Protein AF-A0A4S8KRB8-F1 (afdb_monomer)

Nearest PDB structures (foldseek):
  6b8q-assembly1_A  TM=7.563E-01  e=1.117E+00  Homo sapiens
  6b8q-assembly4_G  TM=7.145E-01  e=9.817E-01  Homo sapiens

Structure (mmCIF, N/CA/C/O backbone):
data_AF-A0A4S8KRB8-F1
#
_entry.id   AF-A0A4S8KRB8-F1
#
loop_
_atom_site.group_PDB
_atom_site.id
_atom_site.type_symbol
_atom_site.label_atom_id
_atom_site.label_alt_id
_atom_site.label_comp_id
_atom_site.label_asym_id
_atom_site.label_entity_id
_atom_site.label_seq_id
_atom_site.pdbx_PDB_ins_code
_atom_site.Cartn_x
_atom_site.Cartn_y
_atom_site.Cartn_z
_atom_site.occupancy
_atom_site.B_iso_or_equiv
_atom_site.auth_seq_id
_atom_site.auth_comp_id
_atom_site.auth_asym_id
_atom_site.auth_atom_id
_atom_site.pdbx_PDB_model_num
ATOM 1 N N . MET A 1 1 ? 33.832 55.468 -8.376 1.00 42.91 1 MET A N 1
ATOM 2 C CA . MET A 1 1 ? 32.454 55.403 -8.899 1.00 42.91 1 MET A CA 1
ATOM 3 C C . MET A 1 1 ? 31.607 54.770 -7.812 1.00 42.91 1 MET A C 1
ATOM 5 O O . MET A 1 1 ? 31.785 53.597 -7.522 1.00 42.91 1 MET A O 1
ATOM 9 N N . HIS A 1 2 ? 30.826 55.595 -7.119 1.00 51.12 2 HIS A N 1
ATOM 10 C CA . HIS A 1 2 ? 29.779 55.163 -6.195 1.00 51.12 2 HIS A CA 1
ATOM 11 C C . HIS A 1 2 ? 28.616 54.549 -6.985 1.00 51.12 2 HIS A C 1
ATOM 13 O O . HIS A 1 2 ? 28.396 55.006 -8.106 1.00 51.12 2 HIS A O 1
ATOM 19 N N . ILE A 1 3 ? 27.877 53.603 -6.382 1.00 44.91 3 ILE A N 1
ATOM 20 C CA . ILE A 1 3 ? 26.400 53.582 -6.230 1.00 44.91 3 ILE A CA 1
ATOM 21 C C . ILE A 1 3 ? 25.929 52.155 -5.840 1.00 44.91 3 ILE A C 1
ATOM 23 O O . ILE A 1 3 ? 26.049 51.238 -6.642 1.00 44.91 3 ILE A O 1
ATOM 27 N N . LEU A 1 4 ? 25.455 52.053 -4.580 1.00 52.09 4 LEU A N 1
ATOM 28 C CA . LEU A 1 4 ? 24.306 51.301 -4.005 1.00 52.09 4 LEU A CA 1
ATOM 29 C C . LEU A 1 4 ? 24.217 49.788 -4.307 1.00 52.09 4 LEU A C 1
ATOM 31 O O . LEU A 1 4 ? 24.120 49.393 -5.458 1.00 52.09 4 LEU A O 1
ATOM 35 N N . ASP A 1 5 ? 24.313 48.843 -3.366 1.00 50.72 5 ASP A N 1
ATOM 36 C CA . ASP A 1 5 ? 23.615 48.628 -2.078 1.00 50.72 5 ASP A CA 1
ATOM 37 C C . ASP A 1 5 ? 22.081 48.707 -2.155 1.00 50.72 5 ASP A C 1
ATOM 39 O O . ASP A 1 5 ? 21.469 49.709 -1.794 1.00 50.72 5 ASP A O 1
ATOM 43 N N . GLU A 1 6 ? 21.473 47.619 -2.635 1.00 55.34 6 GLU A N 1
ATOM 44 C CA . GLU A 1 6 ? 20.056 47.291 -2.457 1.00 55.34 6 GLU A CA 1
ATOM 45 C C . GLU A 1 6 ? 19.931 45.800 -2.105 1.00 55.34 6 GLU A C 1
ATOM 47 O O . GLU A 1 6 ? 19.735 44.935 -2.954 1.00 55.34 6 GLU A O 1
ATOM 52 N N . SER A 1 7 ? 20.067 45.482 -0.819 1.00 50.94 7 SER A N 1
ATOM 53 C CA . SER A 1 7 ? 19.662 44.189 -0.257 1.00 50.94 7 SER A CA 1
ATOM 54 C C . SER A 1 7 ? 18.974 44.415 1.088 1.00 50.94 7 SER A C 1
ATOM 56 O O . SER A 1 7 ? 19.420 43.977 2.147 1.00 50.94 7 SER A O 1
ATOM 58 N N . SER A 1 8 ? 17.855 45.128 1.033 1.00 53.97 8 SER A N 1
ATOM 59 C CA . SER A 1 8 ? 16.901 45.261 2.126 1.00 53.97 8 SER A CA 1
ATOM 60 C C . SER A 1 8 ? 15.507 45.166 1.528 1.00 53.97 8 SER A C 1
ATOM 62 O O . SER A 1 8 ? 15.029 46.156 0.988 1.00 53.97 8 SER A O 1
ATOM 64 N N . PHE A 1 9 ? 14.870 43.997 1.624 1.00 50.78 9 PHE A N 1
ATOM 65 C CA . PHE A 1 9 ? 13.452 43.859 1.982 1.00 50.78 9 PHE A CA 1
ATOM 66 C C . PHE A 1 9 ? 13.075 42.373 2.021 1.00 50.78 9 PHE A C 1
ATOM 68 O O . PHE A 1 9 ? 12.978 41.736 0.984 1.00 50.78 9 PHE A O 1
ATOM 75 N N . PHE A 1 10 ? 12.908 41.823 3.224 1.00 46.81 10 PHE A N 1
ATOM 76 C CA . PHE A 1 10 ? 11.738 41.041 3.648 1.00 46.81 10 PHE A CA 1
ATOM 77 C C . PHE A 1 10 ? 11.943 40.666 5.121 1.00 46.81 10 PHE A C 1
ATOM 79 O O . PHE A 1 10 ? 12.444 39.600 5.467 1.00 46.81 10 PHE A O 1
ATOM 86 N N . ALA A 1 11 ? 11.549 41.584 6.002 1.00 50.78 11 ALA A N 1
ATOM 87 C CA . ALA A 1 11 ? 11.136 41.232 7.349 1.00 50.78 11 ALA A CA 1
ATOM 88 C C . ALA A 1 11 ? 9.635 40.914 7.283 1.00 50.78 11 ALA A C 1
ATOM 90 O O . ALA A 1 11 ? 8.815 41.818 7.141 1.00 50.78 11 ALA A O 1
ATOM 91 N N . VAL A 1 12 ? 9.278 39.631 7.354 1.00 50.78 12 VAL A N 1
ATOM 92 C CA . VAL A 1 12 ? 7.913 39.185 7.663 1.00 50.78 12 VAL A CA 1
ATOM 93 C C . VAL A 1 12 ? 8.018 38.253 8.860 1.00 50.78 12 VAL A C 1
ATOM 95 O O . VAL A 1 12 ? 8.844 37.345 8.892 1.00 50.78 12 VAL A O 1
ATOM 98 N N . GLY A 1 13 ? 7.240 38.590 9.886 1.00 45.12 13 GLY A N 1
ATOM 99 C CA . GLY A 1 13 ? 7.407 38.145 11.259 1.00 45.12 13 GLY A CA 1
ATOM 100 C C . GLY A 1 13 ? 7.364 36.633 11.450 1.00 45.12 13 GLY A C 1
ATOM 101 O O . GLY A 1 13 ? 6.396 35.966 11.092 1.00 45.12 13 GLY A O 1
ATOM 102 N N . ALA A 1 14 ? 8.389 36.122 12.125 1.00 44.25 14 ALA A N 1
ATOM 103 C CA . ALA A 1 14 ? 8.311 34.855 12.828 1.00 44.25 14 ALA A CA 1
ATOM 104 C C . ALA A 1 14 ? 7.533 35.085 14.133 1.00 44.25 14 ALA A C 1
ATOM 106 O O . ALA A 1 14 ? 8.068 35.598 15.116 1.00 44.25 14 ALA A O 1
ATOM 107 N N . ASN A 1 15 ? 6.245 34.749 14.110 1.00 49.81 15 ASN A N 1
ATOM 108 C CA . ASN A 1 15 ? 5.423 34.630 15.309 1.00 49.81 15 ASN A CA 1
ATOM 109 C C . ASN A 1 15 ? 5.919 33.438 16.153 1.00 49.81 15 ASN A C 1
ATOM 111 O O . ASN A 1 15 ? 6.071 32.341 15.608 1.00 49.81 15 ASN A O 1
ATOM 115 N N . PRO A 1 16 ? 6.138 33.607 17.467 1.00 56.06 16 PRO A N 1
ATOM 116 C CA . PRO A 1 16 ? 6.322 32.501 18.393 1.00 56.06 16 PRO A CA 1
ATOM 117 C C . PRO A 1 16 ? 4.957 31.940 18.828 1.00 56.06 16 PRO A C 1
ATOM 119 O O . PRO A 1 16 ? 3.977 32.672 18.918 1.00 56.06 16 PRO A O 1
ATOM 122 N N . ALA A 1 17 ? 4.937 30.653 19.173 1.00 45.88 17 ALA A N 1
ATOM 123 C CA . ALA A 1 17 ? 3.813 29.900 19.740 1.00 45.88 17 ALA A CA 1
ATOM 124 C C . ALA A 1 17 ? 2.757 29.372 18.749 1.00 45.88 17 ALA A C 1
ATOM 126 O O . ALA A 1 17 ? 1.709 29.953 18.496 1.00 45.88 17 ALA A O 1
ATOM 127 N N . SER A 1 18 ? 2.965 28.132 18.324 1.00 42.81 18 SER A N 1
ATOM 128 C CA . SER A 1 18 ? 1.957 27.093 18.557 1.00 42.81 18 SER A CA 1
ATOM 129 C C . SER A 1 18 ? 2.688 25.769 18.709 1.00 42.81 18 SER A C 1
ATOM 131 O O . SER A 1 18 ? 3.037 25.086 17.752 1.00 42.81 18 SER A O 1
ATOM 133 N N . SER A 1 19 ? 2.973 25.468 19.974 1.00 42.31 19 SER A N 1
ATOM 134 C CA . SER A 1 19 ? 3.258 24.130 20.461 1.00 42.31 19 SER A CA 1
ATOM 135 C C . SER A 1 19 ? 2.092 23.227 20.059 1.00 42.31 19 SER A C 1
ATOM 137 O O . SER A 1 19 ? 1.102 23.112 20.776 1.00 42.31 19 SER A O 1
ATOM 139 N N . LEU A 1 20 ? 2.184 22.613 18.882 1.00 47.00 20 LEU A N 1
ATOM 140 C CA . LEU A 1 20 ? 1.558 21.324 18.657 1.00 47.00 20 LEU A CA 1
ATOM 141 C C . LEU A 1 20 ? 2.482 20.319 19.324 1.00 47.00 20 LEU A C 1
ATOM 143 O O . LEU A 1 20 ? 3.267 19.631 18.669 1.00 47.00 20 LEU A O 1
ATOM 147 N N . ASP A 1 21 ? 2.387 20.281 20.653 1.00 34.84 21 ASP A N 1
ATOM 148 C CA . ASP A 1 21 ? 2.729 19.103 21.420 1.00 34.84 21 ASP A CA 1
ATOM 149 C C . ASP A 1 21 ? 1.768 18.029 20.919 1.00 34.84 21 ASP A C 1
ATOM 151 O O . ASP A 1 21 ? 0.650 17.835 21.398 1.00 34.84 21 ASP A O 1
ATOM 155 N N . SER A 1 22 ? 2.171 17.418 19.809 1.00 37.31 22 SER A N 1
ATOM 156 C CA . SER A 1 22 ? 1.640 16.161 19.358 1.00 37.31 22 SER A CA 1
ATOM 157 C C . SER A 1 22 ? 2.004 15.232 20.489 1.00 37.31 22 SER A C 1
ATOM 159 O O . SER A 1 22 ? 3.095 14.661 20.505 1.00 37.31 22 SER A O 1
ATOM 161 N N . THR A 1 23 ? 1.099 15.122 21.463 1.00 43.94 23 THR A N 1
ATOM 162 C CA . THR A 1 23 ? 1.039 13.992 22.364 1.00 43.94 23 THR A CA 1
ATOM 163 C C . THR A 1 23 ? 0.838 12.802 21.445 1.00 43.94 23 THR A C 1
ATOM 165 O O . THR A 1 23 ? -0.273 12.356 21.160 1.00 43.94 23 THR A O 1
ATOM 168 N N . SER A 1 24 ? 1.961 12.329 20.918 1.00 37.44 24 SER A N 1
ATOM 169 C CA . SER A 1 24 ? 2.165 10.998 20.433 1.00 37.44 24 SER A CA 1
ATOM 170 C C . SER A 1 24 ? 1.827 10.151 21.643 1.00 37.44 24 SER A C 1
ATOM 172 O O . SER A 1 24 ? 2.677 9.806 22.463 1.00 37.44 24 SER A O 1
ATOM 174 N N . ARG A 1 25 ? 0.530 9.854 21.796 1.00 42.22 25 ARG A N 1
ATOM 175 C CA . ARG A 1 25 ? 0.092 8.606 22.388 1.00 42.22 25 ARG A CA 1
ATOM 176 C C . ARG A 1 25 ? 0.696 7.561 21.480 1.00 42.22 25 ARG A C 1
ATOM 178 O O . ARG A 1 25 ? 0.067 7.069 20.550 1.00 42.22 25 ARG A O 1
ATOM 185 N N . ARG A 1 26 ? 1.968 7.285 21.746 1.00 39.25 26 ARG A N 1
ATOM 186 C CA . ARG A 1 26 ? 2.656 6.084 21.358 1.00 39.25 26 ARG A CA 1
ATOM 187 C C . ARG A 1 26 ? 1.788 4.993 21.951 1.00 39.25 26 ARG A C 1
ATOM 189 O O . ARG A 1 26 ? 1.880 4.665 23.129 1.00 39.25 26 ARG A O 1
ATOM 196 N N . THR A 1 27 ? 0.840 4.500 21.167 1.00 47.09 27 THR A N 1
ATOM 197 C CA . THR A 1 27 ? 0.265 3.203 21.444 1.00 47.09 27 THR A CA 1
ATOM 198 C C . THR A 1 27 ? 1.465 2.281 21.339 1.00 47.09 27 THR A C 1
ATOM 200 O O . THR A 1 27 ? 1.950 2.038 20.236 1.00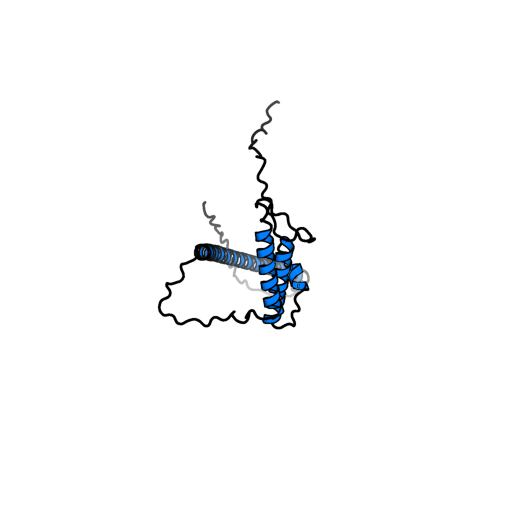 47.09 27 THR A O 1
ATOM 203 N N . ASN A 1 28 ? 2.017 1.874 22.483 1.00 50.03 28 ASN A N 1
ATOM 204 C CA . ASN A 1 28 ? 2.993 0.798 22.590 1.00 50.03 28 ASN A CA 1
ATOM 205 C C . ASN A 1 28 ? 2.315 -0.496 22.098 1.00 50.03 28 ASN A C 1
ATOM 207 O O . ASN A 1 28 ? 2.016 -1.400 22.870 1.00 50.03 28 ASN A O 1
ATOM 211 N N . SER A 1 29 ? 2.004 -0.578 20.805 1.00 49.34 29 SER A N 1
ATOM 212 C CA . SER A 1 29 ? 1.473 -1.769 20.147 1.00 49.34 29 SER A CA 1
ATOM 213 C C . SER A 1 29 ? 2.500 -2.903 20.189 1.00 49.34 29 SER A C 1
ATOM 215 O O . SER A 1 29 ? 2.126 -4.068 20.277 1.00 49.34 29 SER A O 1
ATOM 217 N N . GLY A 1 30 ? 3.794 -2.568 20.262 1.00 52.97 30 GLY A N 1
ATOM 218 C CA . GLY A 1 30 ? 4.879 -3.543 20.394 1.00 52.97 30 GLY A CA 1
ATOM 219 C C . GLY A 1 30 ? 5.015 -4.204 21.775 1.00 52.97 30 GLY A C 1
ATOM 220 O O . GLY A 1 30 ? 5.676 -5.235 21.883 1.00 52.97 30 GLY A O 1
ATOM 221 N N . GLU A 1 31 ? 4.410 -3.660 22.839 1.00 56.75 31 GLU A N 1
ATOM 222 C CA . GLU A 1 31 ? 4.415 -4.316 24.161 1.00 56.75 31 GLU A CA 1
ATOM 223 C C . GLU A 1 31 ? 3.273 -5.326 24.292 1.00 56.75 31 GLU A C 1
ATOM 225 O O . GLU A 1 31 ? 3.422 -6.334 24.975 1.00 56.75 31 GLU A O 1
ATOM 230 N N . THR A 1 32 ? 2.158 -5.118 23.587 1.00 54.88 32 THR A N 1
ATOM 231 C CA . THR A 1 32 ? 0.997 -6.017 23.660 1.00 54.88 32 THR A CA 1
ATOM 232 C C . THR A 1 32 ? 1.179 -7.327 22.906 1.00 54.88 32 THR A C 1
ATOM 234 O O . THR A 1 32 ? 0.561 -8.324 23.267 1.00 54.88 32 THR A O 1
ATOM 237 N N . GLU A 1 33 ? 2.034 -7.350 21.884 1.00 57.56 33 GLU A N 1
ATOM 238 C CA . GLU A 1 33 ? 2.277 -8.552 21.076 1.00 57.56 33 GLU A CA 1
ATOM 239 C C . GLU A 1 33 ? 3.168 -9.572 21.790 1.00 57.56 33 GLU A C 1
ATOM 241 O O . GLU A 1 33 ? 3.013 -10.771 21.580 1.00 57.56 33 GLU A O 1
ATOM 246 N N . LYS A 1 34 ? 4.047 -9.130 22.700 1.00 63.94 34 LYS A N 1
ATOM 247 C CA . LYS A 1 34 ? 4.935 -10.036 23.449 1.00 63.94 34 LYS A CA 1
ATOM 248 C C . LYS A 1 34 ? 4.207 -10.881 24.496 1.00 63.94 34 LYS A C 1
ATOM 250 O O . LYS A 1 34 ? 4.695 -11.948 24.846 1.00 63.94 34 LYS A O 1
ATOM 255 N N . PHE A 1 35 ? 3.066 -10.413 25.003 1.00 60.41 35 PHE A N 1
ATOM 256 C CA . PHE A 1 35 ? 2.296 -11.100 26.050 1.00 60.41 35 PHE A CA 1
ATOM 257 C C . PHE A 1 35 ? 1.170 -11.992 25.505 1.00 60.41 35 PHE A C 1
ATOM 259 O O . PHE A 1 35 ? 0.433 -12.596 26.287 1.00 60.41 35 PHE A O 1
ATOM 266 N N . MET A 1 36 ? 1.019 -12.086 24.181 1.00 74.81 36 MET A N 1
ATOM 267 C CA . MET A 1 36 ? -0.047 -12.857 23.545 1.00 74.81 36 MET A CA 1
ATOM 268 C C . MET A 1 36 ? 0.527 -14.081 22.837 1.00 74.81 36 MET A C 1
ATOM 270 O O . MET A 1 36 ? 1.069 -13.977 21.741 1.00 74.81 36 MET A O 1
ATOM 274 N N . ASP A 1 37 ? 0.360 -15.255 23.447 1.00 80.81 37 ASP A N 1
ATOM 275 C CA . ASP A 1 37 ? 0.666 -16.536 22.808 1.00 80.81 37 ASP A CA 1
ATOM 276 C C . ASP A 1 37 ? -0.156 -16.681 21.517 1.00 80.81 37 ASP A C 1
ATOM 278 O O . ASP A 1 37 ? -1.381 -16.821 21.552 1.00 80.81 37 ASP A O 1
ATOM 282 N N . THR A 1 38 ? 0.509 -16.677 20.362 1.00 81.81 38 THR A N 1
ATOM 283 C CA . THR A 1 38 ? -0.134 -16.850 19.045 1.00 81.81 38 THR A CA 1
ATOM 284 C C . THR A 1 38 ? -0.720 -18.246 18.841 1.00 81.81 38 THR A C 1
ATOM 286 O O . THR A 1 38 ? -1.554 -18.434 17.961 1.00 81.81 38 THR A O 1
ATOM 289 N N . ASN A 1 39 ? -0.316 -19.209 19.671 1.00 88.25 39 ASN A N 1
ATOM 290 C CA . ASN A 1 39 ? -0.779 -20.594 19.621 1.00 88.25 39 ASN A CA 1
ATOM 291 C C . ASN A 1 39 ? -2.094 -20.832 20.384 1.00 88.25 39 ASN A C 1
ATOM 293 O O . ASN A 1 39 ? -2.609 -21.949 20.365 1.00 88.25 39 ASN A O 1
ATOM 297 N N . LEU A 1 40 ? -2.631 -19.822 21.079 1.00 85.44 40 LEU A N 1
ATOM 298 C CA . LEU A 1 40 ? -3.899 -19.946 21.795 1.00 85.44 40 LEU A CA 1
ATOM 299 C C . LEU A 1 40 ? -5.106 -19.723 20.868 1.00 85.44 40 LEU A C 1
ATOM 301 O O . LEU A 1 40 ? -5.035 -18.888 19.962 1.00 85.44 40 LEU A O 1
ATOM 305 N N . PRO A 1 41 ? -6.252 -20.384 21.126 1.00 89.00 41 PRO A N 1
ATOM 306 C CA . PRO A 1 41 ? -7.504 -20.066 20.449 1.00 89.00 41 PRO A CA 1
ATOM 307 C C . PRO A 1 41 ? -7.851 -18.579 20.582 1.00 89.00 41 PRO A C 1
ATOM 309 O O . PRO A 1 41 ? -7.648 -17.973 21.637 1.00 89.00 41 PRO A O 1
ATOM 312 N N . GLU A 1 42 ? -8.424 -17.994 19.527 1.00 84.31 42 GLU A N 1
ATOM 313 C CA . GLU A 1 42 ? -8.713 -16.554 19.455 1.00 84.31 42 GLU A CA 1
ATOM 314 C C . GLU A 1 42 ? -9.530 -16.045 20.650 1.00 84.31 42 GLU A C 1
ATOM 316 O O . GLU A 1 42 ? -9.234 -14.983 21.195 1.00 84.31 42 GLU A O 1
ATOM 321 N N . ILE A 1 43 ? -10.496 -16.842 21.109 1.00 88.56 43 ILE A N 1
ATOM 322 C CA . ILE A 1 43 ? -11.342 -16.534 22.267 1.00 88.56 43 ILE A CA 1
ATOM 323 C C . ILE A 1 43 ? -10.504 -16.392 23.544 1.00 88.56 43 ILE A C 1
ATOM 325 O O . ILE A 1 43 ? -10.717 -15.478 24.340 1.00 88.56 43 ILE A O 1
ATOM 329 N N . GLU A 1 44 ? -9.526 -17.274 23.750 1.00 89.12 44 GLU A N 1
ATOM 330 C CA . GLU A 1 44 ? -8.672 -17.225 24.935 1.00 89.12 44 GLU A CA 1
ATOM 331 C C . GLU A 1 44 ? -7.683 -16.064 24.868 1.00 89.12 44 GLU A C 1
ATOM 333 O O . GLU A 1 44 ? -7.447 -15.397 25.877 1.00 89.12 44 GLU A O 1
ATOM 338 N N . ARG A 1 45 ? -7.159 -15.776 23.672 1.00 89.00 45 ARG A N 1
ATOM 339 C CA . ARG A 1 45 ? -6.323 -14.598 23.422 1.00 89.00 45 ARG A CA 1
ATOM 340 C C . ARG A 1 45 ? -7.093 -13.307 23.708 1.00 89.00 45 ARG A C 1
ATOM 342 O O . ARG A 1 45 ? -6.577 -12.427 24.393 1.00 89.00 45 ARG A O 1
ATOM 349 N N . LEU A 1 46 ? -8.338 -13.213 23.241 1.00 88.44 46 LEU A N 1
ATOM 350 C CA . LEU A 1 46 ? -9.207 -12.066 23.495 1.00 88.44 46 LEU A CA 1
ATOM 351 C C . LEU A 1 46 ? -9.521 -11.923 24.988 1.00 88.44 46 LEU A C 1
ATOM 353 O O . LEU A 1 46 ? -9.431 -10.817 25.517 1.00 88.44 46 LEU A O 1
ATOM 357 N N . ASN A 1 47 ? -9.817 -13.025 25.685 1.00 90.81 47 ASN A N 1
ATOM 358 C CA . ASN A 1 47 ? -10.056 -12.976 27.126 1.00 90.81 47 ASN A CA 1
ATOM 359 C C . ASN A 1 47 ? -8.817 -12.487 27.893 1.00 90.81 47 ASN A C 1
ATOM 361 O O . ASN A 1 47 ? -8.922 -11.597 28.732 1.00 90.81 47 ASN A O 1
ATOM 365 N N . ARG A 1 48 ? -7.625 -13.009 27.570 1.00 90.00 48 ARG A N 1
ATOM 366 C CA . ARG A 1 48 ? -6.361 -12.556 28.178 1.00 90.00 48 ARG A CA 1
ATOM 367 C C . ARG A 1 48 ? -6.109 -11.071 27.923 1.00 90.00 48 ARG A C 1
ATOM 369 O O . ARG A 1 48 ? -5.718 -10.354 28.841 1.00 90.00 48 ARG A O 1
ATOM 376 N N . LEU A 1 49 ? -6.366 -10.601 26.701 1.00 88.25 49 LEU A N 1
ATOM 377 C CA . LEU A 1 49 ? -6.238 -9.188 26.346 1.00 88.25 49 LEU A CA 1
ATOM 378 C C . LEU A 1 49 ? -7.191 -8.313 27.158 1.00 88.25 49 LEU A C 1
ATOM 380 O O . LEU A 1 49 ? -6.753 -7.317 27.730 1.00 88.25 49 LEU A O 1
ATOM 384 N N . LEU A 1 50 ? -8.469 -8.685 27.224 1.00 90.75 50 LEU A N 1
ATOM 385 C CA . LEU A 1 50 ? -9.474 -7.950 27.989 1.00 90.75 50 LEU A CA 1
ATOM 386 C C . LEU A 1 50 ? -9.125 -7.930 29.474 1.00 90.75 50 LEU A C 1
ATOM 388 O O . LEU A 1 50 ? -9.105 -6.859 30.069 1.00 90.75 50 LEU A O 1
ATOM 392 N N . PHE A 1 51 ? -8.755 -9.076 30.045 1.00 91.81 51 PHE A N 1
ATOM 393 C CA . PHE A 1 51 ?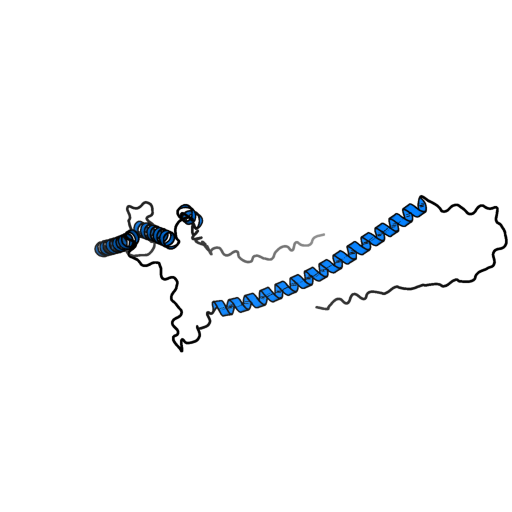 -8.320 -9.173 31.434 1.00 91.81 51 PHE A CA 1
ATOM 394 C C . PHE A 1 51 ? -7.142 -8.237 31.723 1.00 91.81 51 PHE A C 1
ATOM 396 O O . PHE A 1 51 ? -7.205 -7.424 32.641 1.00 91.81 51 PHE A O 1
ATOM 403 N N . TRP A 1 52 ? -6.090 -8.288 30.904 1.00 90.06 52 TRP A N 1
ATOM 404 C CA . TRP A 1 52 ? -4.900 -7.457 31.086 1.00 90.06 52 TRP A CA 1
ATOM 405 C C . TRP A 1 52 ? -5.184 -5.958 30.913 1.00 90.06 52 TRP A C 1
ATOM 407 O O . TRP A 1 52 ? -4.639 -5.130 31.647 1.00 90.06 52 TRP A O 1
ATOM 417 N N . ARG A 1 53 ? -6.060 -5.587 29.969 1.00 90.00 53 ARG A N 1
ATOM 418 C CA . ARG A 1 53 ? -6.493 -4.195 29.774 1.00 90.00 53 ARG A CA 1
ATOM 419 C C . ARG A 1 53 ? -7.338 -3.695 30.940 1.00 90.00 53 ARG A C 1
ATOM 421 O O . ARG A 1 53 ? -7.078 -2.601 31.429 1.00 90.00 53 ARG A O 1
ATOM 428 N N . SER A 1 54 ? -8.299 -4.488 31.405 1.00 90.69 54 SER A N 1
ATOM 429 C CA . SER A 1 54 ? -9.123 -4.159 32.570 1.00 90.69 54 SER A CA 1
ATOM 430 C C . SER A 1 54 ? -8.287 -4.053 33.842 1.00 90.69 54 SER A C 1
ATOM 432 O O . SER A 1 54 ? -8.507 -3.147 34.636 1.00 90.69 54 SER A O 1
ATOM 434 N N . TYR A 1 55 ? -7.292 -4.924 34.009 1.00 89.62 55 TYR A N 1
ATOM 435 C CA . TYR A 1 55 ? -6.391 -4.907 35.158 1.00 89.62 55 TYR A CA 1
ATOM 436 C C . TYR A 1 55 ? -5.546 -3.631 35.199 1.00 89.62 55 TYR A C 1
ATOM 438 O O . TYR A 1 55 ? -5.510 -2.947 36.217 1.00 89.62 55 TYR A O 1
ATOM 446 N N . GLN A 1 56 ? -4.933 -3.251 34.074 1.00 87.38 56 GLN A N 1
ATOM 447 C CA . GLN A 1 56 ? -4.203 -1.983 33.990 1.00 87.38 56 GLN A CA 1
ATOM 448 C C . GLN A 1 56 ? -5.114 -0.772 34.186 1.00 87.38 56 GLN A C 1
ATOM 450 O O . GLN A 1 56 ? -4.741 0.165 34.882 1.00 87.38 56 GLN A O 1
ATOM 455 N N . ALA A 1 57 ? -6.317 -0.793 33.610 1.00 86.38 57 ALA A N 1
ATOM 456 C CA . ALA A 1 57 ? -7.282 0.282 33.803 1.00 86.38 57 ALA A CA 1
ATOM 457 C C . ALA A 1 57 ? -7.729 0.404 35.269 1.00 86.38 57 ALA A C 1
ATOM 459 O O . ALA A 1 57 ? -7.969 1.510 35.731 1.00 86.38 57 ALA A O 1
ATOM 460 N N . ALA A 1 58 ? -7.814 -0.693 36.024 1.00 86.44 58 ALA A N 1
ATOM 461 C CA . ALA A 1 58 ? -8.070 -0.628 37.463 1.00 86.44 58 ALA A CA 1
ATOM 462 C C . ALA A 1 58 ? -6.878 -0.008 38.215 1.00 86.44 58 ALA A C 1
ATOM 464 O O . ALA A 1 58 ? -7.054 0.853 39.074 1.00 86.44 58 ALA A O 1
ATOM 465 N N . GLN A 1 59 ? -5.652 -0.366 37.822 1.00 84.50 59 GLN A N 1
ATOM 466 C CA . GLN A 1 59 ? -4.424 0.164 38.418 1.00 84.50 59 GLN A CA 1
ATOM 467 C C . GLN A 1 59 ? -4.213 1.667 38.212 1.00 84.50 59 GLN A C 1
ATOM 469 O O . GLN A 1 59 ? -3.506 2.274 39.012 1.00 84.50 59 GLN A O 1
ATOM 474 N N . THR A 1 60 ? -4.797 2.289 37.182 1.00 80.56 60 THR A N 1
ATOM 475 C CA . THR A 1 60 ? -4.646 3.740 36.969 1.00 80.56 60 THR A CA 1
ATOM 476 C C . THR A 1 60 ? -5.373 4.587 38.011 1.00 80.56 60 THR A C 1
ATOM 478 O O . THR A 1 60 ? -5.059 5.768 38.136 1.00 80.56 60 THR A O 1
ATOM 481 N N . PHE A 1 61 ? -6.329 4.011 38.749 1.00 74.75 61 PHE A N 1
ATOM 482 C CA . PHE A 1 61 ? -7.118 4.719 39.765 1.00 74.75 61 PHE A CA 1
ATOM 483 C C . PHE A 1 61 ? -6.654 4.449 41.200 1.00 74.75 61 PHE A C 1
ATOM 485 O O . PHE A 1 61 ? -7.139 5.105 42.120 1.00 74.75 61 PHE A O 1
ATOM 492 N N . ASP A 1 62 ? -5.724 3.513 41.402 1.00 76.50 62 ASP A N 1
ATOM 493 C CA . ASP A 1 62 ? -5.143 3.243 42.714 1.00 76.50 62 ASP A CA 1
ATOM 494 C C . ASP A 1 62 ? -3.906 4.135 42.928 1.00 76.50 62 ASP A C 1
ATOM 496 O O . ASP A 1 62 ? -2.903 3.952 42.231 1.00 76.50 62 ASP A O 1
ATOM 500 N N . PRO A 1 63 ? -3.931 5.080 43.887 1.00 71.69 63 PRO A N 1
ATOM 501 C CA . PRO A 1 63 ? -2.789 5.948 44.175 1.00 71.69 63 PRO A CA 1
ATOM 502 C C . PRO A 1 63 ? -1.561 5.188 44.704 1.00 71.69 63 PRO A C 1
ATOM 504 O O . PRO A 1 63 ? -0.466 5.744 44.723 1.00 71.69 63 PRO A O 1
ATOM 507 N N . SER A 1 64 ? -1.721 3.930 45.126 1.00 75.19 64 SER A N 1
ATOM 508 C CA . SER A 1 64 ? -0.628 3.062 45.585 1.00 75.19 64 SER A CA 1
ATOM 509 C C . SER A 1 64 ? 0.053 2.307 44.437 1.00 75.19 64 SER A C 1
ATOM 511 O O . SER A 1 64 ? 1.070 1.644 44.646 1.00 75.19 64 SER A O 1
ATOM 513 N N . SER A 1 65 ? -0.506 2.379 43.225 1.00 73.00 65 SER A N 1
ATOM 514 C CA . SER A 1 65 ? -0.012 1.651 42.062 1.00 73.00 65 SER A CA 1
ATOM 515 C C . SER A 1 65 ? 1.134 2.399 41.370 1.00 73.00 65 SER A C 1
ATOM 517 O O . SER A 1 65 ? 1.021 3.598 41.106 1.00 73.00 65 SER A O 1
ATOM 519 N N . PRO A 1 66 ? 2.211 1.706 40.955 1.00 69.31 66 PRO A N 1
ATOM 520 C CA . PRO A 1 66 ? 3.296 2.316 40.181 1.00 69.31 66 PRO A CA 1
ATOM 521 C C . PRO A 1 66 ? 2.847 2.813 38.796 1.00 69.31 66 PRO A C 1
ATOM 523 O O . PRO A 1 66 ? 3.581 3.554 38.150 1.00 69.31 66 PRO A O 1
ATOM 526 N N . SER A 1 67 ? 1.657 2.406 38.337 1.00 67.88 67 SER A N 1
ATOM 527 C CA . SER A 1 67 ? 1.052 2.837 37.072 1.00 67.88 67 SER A CA 1
ATOM 528 C C . SER A 1 67 ? -0.001 3.944 37.252 1.00 67.88 67 SER A C 1
ATOM 530 O O . SER A 1 67 ? -0.766 4.212 36.320 1.00 67.88 67 SER A O 1
ATOM 532 N N . TYR A 1 68 ? -0.074 4.568 38.433 1.00 72.50 68 TYR A N 1
ATOM 533 C CA . TYR A 1 68 ? -0.971 5.689 38.695 1.00 72.50 68 TYR A CA 1
ATOM 534 C C . TYR A 1 68 ? -0.633 6.876 37.787 1.00 72.50 68 TYR A C 1
ATOM 536 O O . TYR A 1 68 ? 0.500 7.361 37.759 1.00 72.50 68 TYR A O 1
ATOM 544 N N . VAL A 1 69 ? -1.634 7.361 37.053 1.00 71.38 69 VAL A N 1
ATOM 545 C CA . VAL A 1 69 ? -1.512 8.556 36.215 1.00 71.38 69 VAL A CA 1
ATOM 546 C C . VAL A 1 69 ? -2.384 9.641 36.842 1.00 71.38 69 VAL A C 1
ATOM 548 O O . VAL A 1 69 ? -3.611 9.508 36.792 1.00 71.38 69 VAL A O 1
ATOM 551 N N . PRO A 1 70 ? -1.792 10.708 37.419 1.00 65.62 70 PRO A N 1
ATOM 552 C CA . PRO A 1 70 ? -2.555 11.837 37.934 1.00 65.62 70 PRO A CA 1
ATOM 553 C C . PRO A 1 70 ? -3.434 12.406 36.815 1.00 65.62 70 PRO A C 1
ATOM 555 O O . PRO A 1 70 ? -2.922 12.841 35.784 1.00 65.62 70 PRO A O 1
ATOM 558 N N . GLN A 1 71 ? -4.755 12.362 36.989 1.00 67.88 71 GLN A N 1
ATOM 559 C CA . GLN A 1 71 ? -5.699 12.949 36.038 1.00 67.88 71 GLN A CA 1
ATOM 560 C C . GLN A 1 71 ? -5.671 14.478 36.217 1.00 67.88 71 GLN A C 1
ATOM 562 O O . GLN A 1 71 ? -5.9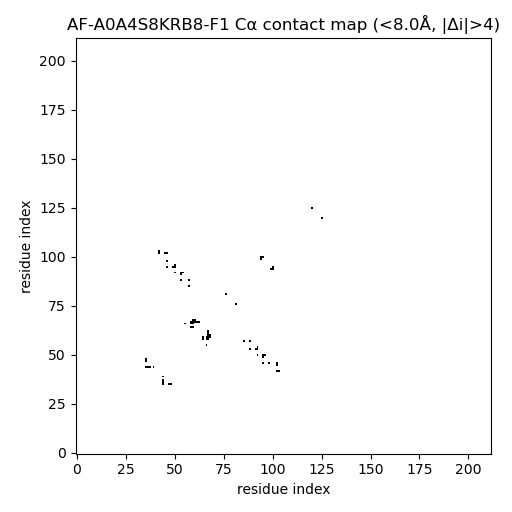64 14.937 37.321 1.00 67.88 71 GLN A O 1
ATOM 567 N N . PRO A 1 72 ? -5.310 15.272 35.191 1.00 59.53 72 PRO A N 1
ATOM 568 C CA . PRO A 1 72 ? -5.004 16.687 35.396 1.00 59.53 72 PRO A CA 1
ATOM 569 C C . PRO A 1 72 ? -6.204 17.608 35.677 1.00 59.53 72 PRO A C 1
ATOM 571 O O . PRO A 1 72 ? -5.966 18.709 36.149 1.00 59.53 72 PRO A O 1
ATOM 574 N N . ASP A 1 73 ? -7.463 17.195 35.479 1.00 65.88 73 ASP A N 1
ATOM 575 C CA . ASP A 1 73 ? -8.593 18.150 35.471 1.00 65.88 73 ASP A CA 1
ATOM 576 C C . ASP A 1 73 ? -9.904 17.651 36.117 1.00 65.88 73 ASP A C 1
ATOM 578 O O . ASP A 1 73 ? -10.966 18.234 35.889 1.00 65.88 73 ASP A O 1
ATOM 582 N N . LEU A 1 74 ? -9.885 16.576 36.917 1.00 69.88 74 LEU A N 1
ATOM 583 C CA . LEU A 1 74 ? -11.107 16.050 37.548 1.00 69.88 74 LEU A CA 1
ATOM 584 C C . LEU A 1 74 ? -11.105 16.240 39.070 1.00 69.88 74 LEU A C 1
ATOM 586 O O . LEU A 1 74 ? -10.069 16.030 39.706 1.00 69.88 74 LEU A O 1
ATOM 590 N N . PRO A 1 75 ? -12.256 16.605 39.676 1.00 77.56 75 PRO A N 1
ATOM 591 C CA . PRO A 1 75 ? -12.379 16.612 41.126 1.00 77.56 75 PRO A CA 1
ATOM 592 C C . PRO A 1 75 ? -12.096 15.200 41.663 1.00 77.56 75 PRO A C 1
ATOM 594 O O . PRO A 1 75 ? -12.516 14.217 41.043 1.00 77.56 75 PRO A O 1
ATOM 597 N N . PRO A 1 76 ? -11.379 15.077 42.794 1.00 78.31 76 PRO A N 1
ATOM 598 C CA . PRO A 1 76 ? -11.104 13.775 43.382 1.00 78.31 76 PRO A CA 1
ATOM 599 C C . PRO A 1 76 ? -12.427 13.081 43.712 1.00 78.31 76 PRO A C 1
ATOM 601 O O . PRO A 1 76 ? -13.324 13.698 44.291 1.00 78.31 76 PRO A O 1
ATOM 604 N N . LEU A 1 77 ? -12.545 11.805 43.332 1.00 78.31 77 LEU A N 1
ATOM 605 C CA . LEU A 1 77 ? -13.723 11.005 43.657 1.00 78.31 77 LEU A CA 1
ATOM 606 C C . LEU A 1 77 ? -13.903 10.945 45.177 1.00 78.31 77 LEU A C 1
ATOM 608 O O . LEU A 1 77 ? -12.934 10.844 45.936 1.00 78.31 77 LEU A O 1
ATOM 612 N N . THR A 1 78 ? -15.154 10.973 45.626 1.00 86.00 78 THR A N 1
ATOM 613 C CA . THR A 1 78 ? -15.473 10.757 47.038 1.00 86.00 78 THR A CA 1
ATOM 614 C C . THR A 1 78 ? -15.124 9.322 47.448 1.00 86.00 78 THR A C 1
ATOM 616 O O . THR A 1 78 ? -15.139 8.404 46.628 1.00 86.00 78 THR A O 1
ATOM 619 N N . ALA A 1 79 ? -14.838 9.090 48.734 1.00 85.25 79 ALA A N 1
ATOM 620 C CA . ALA A 1 79 ? -14.452 7.761 49.233 1.00 85.25 79 ALA A CA 1
ATOM 621 C C . ALA A 1 79 ? -15.505 6.665 48.952 1.00 85.25 79 ALA A C 1
ATOM 623 O O . ALA A 1 79 ? -15.170 5.495 48.790 1.00 85.25 79 ALA A O 1
ATOM 624 N N . GLN A 1 80 ? -16.784 7.041 48.868 1.00 88.94 80 GLN A N 1
ATOM 625 C CA . GLN A 1 80 ? -17.868 6.121 48.522 1.00 88.94 80 GLN A CA 1
ATOM 626 C C . GLN A 1 80 ? -17.873 5.780 47.021 1.00 88.94 80 GLN A C 1
ATOM 628 O O . GLN A 1 80 ? -18.141 4.643 46.626 1.00 88.94 80 GLN A O 1
ATOM 633 N N . GLU A 1 81 ? -17.564 6.752 46.165 1.00 87.00 81 GLU A N 1
ATOM 634 C CA . GLU A 1 81 ? -17.470 6.543 44.719 1.00 87.00 81 GLU A CA 1
ATOM 635 C C . GLU A 1 81 ? -16.252 5.689 44.358 1.00 87.00 81 GLU A C 1
ATOM 637 O O . GLU A 1 81 ? -16.358 4.815 43.501 1.00 87.00 81 GLU A O 1
ATOM 642 N N . THR A 1 82 ? -15.121 5.865 45.046 1.00 87.06 82 THR A N 1
ATOM 643 C CA . THR A 1 82 ? -13.947 5.008 44.830 1.00 87.06 82 THR A CA 1
ATOM 644 C C . THR A 1 82 ? -14.225 3.564 45.236 1.00 87.06 82 THR A C 1
ATOM 646 O O . THR A 1 82 ? -13.912 2.662 44.467 1.00 87.06 82 THR A O 1
ATOM 649 N N . GLU A 1 83 ? -14.887 3.321 46.372 1.00 90.06 83 GLU A N 1
ATOM 650 C CA . GLU A 1 83 ? -15.250 1.965 46.809 1.00 90.06 83 GLU A CA 1
ATOM 651 C C . GLU A 1 83 ? -16.241 1.280 45.850 1.00 90.06 83 GLU A C 1
ATOM 653 O O . GLU A 1 83 ? -16.148 0.083 45.570 1.00 90.06 83 GLU A O 1
ATOM 658 N N . THR A 1 84 ? -17.221 2.022 45.330 1.00 93.62 84 THR A N 1
ATOM 659 C CA . THR A 1 84 ? -18.169 1.461 44.352 1.00 93.62 84 THR A CA 1
ATOM 660 C C . THR A 1 84 ? -17.500 1.182 43.007 1.00 93.62 84 THR A C 1
ATOM 662 O O . THR A 1 84 ? -17.783 0.151 42.390 1.00 93.62 84 THR A O 1
ATOM 665 N N . LEU A 1 85 ? -16.574 2.046 42.581 1.00 90.38 85 LEU A N 1
ATOM 666 C CA . LEU A 1 85 ? -15.779 1.859 41.373 1.00 90.38 85 LEU A CA 1
ATOM 667 C C . LEU A 1 85 ? -14.853 0.642 41.484 1.00 90.38 85 LEU A C 1
ATOM 669 O O . LEU A 1 85 ? -14.839 -0.178 40.565 1.00 90.38 85 LEU A O 1
ATOM 673 N N . THR A 1 86 ? -14.133 0.477 42.598 1.00 90.38 86 THR A N 1
ATOM 674 C CA . THR A 1 86 ? -13.242 -0.678 42.804 1.00 90.38 86 THR A CA 1
ATOM 675 C C . THR A 1 86 ? -14.029 -1.982 42.823 1.00 90.38 86 THR A C 1
ATOM 677 O O . THR A 1 86 ? -13.693 -2.902 42.082 1.00 90.38 86 THR A O 1
ATOM 680 N N . LYS A 1 87 ? -15.160 -2.042 43.542 1.00 93.75 87 LYS A N 1
ATOM 681 C CA . LYS A 1 87 ? -16.056 -3.216 43.528 1.00 93.75 87 LYS A CA 1
ATOM 682 C C . LYS A 1 87 ? -16.560 -3.554 42.125 1.00 93.75 87 LYS A C 1
ATOM 684 O O . LYS A 1 87 ? -16.672 -4.728 41.767 1.00 93.75 87 LYS A O 1
ATOM 689 N N . ALA A 1 88 ? -16.886 -2.545 41.317 1.00 93.44 88 ALA A N 1
ATOM 690 C CA . ALA A 1 88 ? -17.311 -2.758 39.937 1.00 93.44 88 ALA A CA 1
ATOM 691 C C . ALA A 1 88 ? -16.164 -3.302 39.065 1.00 93.44 88 ALA A C 1
ATOM 693 O O . ALA A 1 88 ? -16.371 -4.258 38.315 1.00 93.44 88 ALA A O 1
ATOM 694 N N . GLN A 1 89 ? -14.959 -2.739 39.195 1.00 92.94 89 GLN A N 1
ATOM 695 C CA . GLN A 1 89 ? -13.758 -3.191 38.485 1.00 92.94 89 GLN A CA 1
ATOM 696 C C . GLN A 1 89 ? -13.385 -4.635 38.858 1.00 92.94 89 GLN A C 1
ATOM 698 O O . GLN A 1 89 ? -13.172 -5.462 37.970 1.00 92.94 89 GLN A O 1
ATOM 703 N N . GLU A 1 90 ? -13.391 -4.970 40.149 1.00 93.56 90 GLU A N 1
ATOM 704 C CA . GLU A 1 90 ? -13.148 -6.326 40.655 1.00 93.56 90 GLU A CA 1
ATOM 705 C C . GLU A 1 90 ? -14.169 -7.327 40.115 1.00 93.56 90 GLU A C 1
ATOM 707 O O . GLU A 1 90 ? -13.803 -8.416 39.675 1.00 93.56 90 GLU A O 1
ATOM 712 N N . LYS A 1 91 ? -15.452 -6.950 40.071 1.00 95.19 91 LYS A N 1
ATOM 713 C CA . LYS A 1 91 ? -16.504 -7.804 39.511 1.00 95.19 91 LYS A CA 1
ATOM 714 C C . LYS A 1 91 ? -16.275 -8.095 38.028 1.00 95.19 91 LYS A C 1
ATOM 716 O O . LYS A 1 91 ? -16.492 -9.225 37.595 1.00 95.19 91 LYS A O 1
ATOM 721 N N . VAL A 1 92 ? -15.833 -7.109 37.246 1.00 92.94 92 VAL A N 1
ATOM 722 C CA . VAL A 1 92 ? -15.499 -7.311 35.825 1.00 92.94 92 VAL A CA 1
ATOM 723 C C . VAL A 1 92 ? -14.300 -8.245 35.677 1.00 92.94 92 VAL A C 1
ATOM 725 O O . VAL A 1 92 ? -14.365 -9.191 34.892 1.00 92.94 92 VAL A O 1
ATOM 728 N N . LEU A 1 93 ? -13.239 -8.034 36.459 1.00 94.06 93 LEU A N 1
ATOM 729 C CA . LEU A 1 93 ? -12.066 -8.912 36.463 1.00 94.06 93 LEU A CA 1
ATOM 730 C C . LEU A 1 93 ? -12.430 -10.348 36.846 1.00 94.06 93 LEU A C 1
ATOM 732 O O . LEU A 1 93 ? -11.977 -11.286 36.194 1.00 94.06 93 LEU A O 1
ATOM 736 N N . TYR A 1 94 ? -13.294 -10.521 37.845 1.00 95.44 94 TYR A N 1
ATOM 737 C CA . TYR A 1 94 ? -13.807 -11.820 38.265 1.00 95.44 94 TYR A CA 1
ATOM 738 C C . TYR A 1 94 ? -14.598 -12.514 37.147 1.00 95.44 94 TYR A C 1
ATOM 740 O O . TYR A 1 94 ? -14.348 -13.678 36.841 1.00 95.44 94 TYR A O 1
ATOM 748 N N . LEU A 1 95 ? -15.494 -11.794 36.462 1.00 94.56 95 LEU A N 1
ATOM 749 C CA . LEU A 1 95 ? -16.259 -12.343 35.336 1.00 94.56 95 LEU A CA 1
ATOM 750 C C . LEU A 1 95 ? -15.369 -12.744 34.146 1.00 94.56 95 LEU A C 1
ATOM 752 O O . LEU A 1 95 ? -15.650 -13.750 33.490 1.00 94.56 95 LEU A O 1
ATOM 756 N N . LEU A 1 96 ? -14.300 -11.987 33.880 1.00 92.88 96 LEU A N 1
ATOM 757 C CA . LEU A 1 96 ? -13.299 -12.313 32.856 1.00 92.88 96 LEU A CA 1
ATOM 758 C C . LEU A 1 96 ? -12.455 -13.535 33.255 1.00 92.88 96 LEU A C 1
ATOM 760 O O . LEU A 1 96 ? -12.248 -14.439 32.440 1.00 92.88 96 LEU A O 1
ATOM 764 N N . ALA A 1 97 ? -12.015 -13.602 34.515 1.00 92.56 97 ALA A N 1
ATOM 765 C CA . ALA A 1 97 ? -11.232 -14.716 35.048 1.00 92.56 97 ALA A CA 1
ATOM 766 C C . ALA A 1 97 ? -12.019 -16.036 35.026 1.00 92.56 97 ALA A C 1
ATOM 768 O O . ALA A 1 97 ? -11.485 -17.072 34.635 1.00 92.56 97 ALA A O 1
ATOM 769 N N . GLU A 1 98 ? -13.310 -15.991 35.363 1.00 93.19 98 GLU A N 1
ATOM 770 C CA . GLU A 1 98 ? -14.201 -17.154 35.320 1.00 93.19 98 GLU A CA 1
ATOM 771 C C . GLU A 1 98 ? -14.724 -17.489 33.915 1.00 93.19 98 GLU A C 1
ATOM 773 O O . GLU A 1 98 ? -15.527 -18.411 33.772 1.00 93.19 98 GLU A O 1
ATOM 778 N N . LYS A 1 99 ? -14.299 -16.758 32.871 1.00 89.12 99 LYS A N 1
ATOM 779 C CA . LYS A 1 99 ? -14.776 -16.930 31.486 1.00 89.12 99 LYS A CA 1
ATOM 780 C C . LYS A 1 99 ? -16.313 -16.866 31.370 1.00 89.12 99 LYS A C 1
ATOM 782 O O . LYS A 1 99 ? -16.902 -17.511 30.508 1.00 89.12 99 LYS A O 1
ATOM 787 N N . LYS A 1 100 ? -16.977 -16.089 32.237 1.00 89.94 100 LYS A N 1
ATOM 788 C CA . LYS A 1 100 ? -18.448 -15.943 32.255 1.00 89.94 100 LYS A CA 1
ATOM 789 C C . LYS A 1 100 ? -18.976 -14.969 31.203 1.00 89.94 100 LYS A C 1
ATOM 791 O O . LYS A 1 100 ? -20.180 -14.926 30.962 1.00 89.94 100 LYS A O 1
ATOM 796 N N . ILE A 1 101 ? -18.096 -14.174 30.603 1.00 85.94 101 ILE A N 1
ATOM 797 C CA . ILE A 1 101 ? -18.437 -13.271 29.505 1.00 85.94 101 ILE A CA 1
ATOM 798 C C . ILE A 1 101 ? -18.343 -14.063 28.203 1.00 85.94 101 ILE A C 1
ATOM 800 O O . ILE A 1 101 ? -17.277 -14.573 27.861 1.00 85.94 101 ILE A O 1
ATOM 804 N N . ASP A 1 102 ? -19.462 -14.170 27.489 1.00 85.12 102 ASP A N 1
ATOM 805 C CA . ASP A 1 102 ? -19.494 -14.801 26.174 1.00 85.12 102 ASP A CA 1
ATOM 806 C C . ASP A 1 102 ? -18.784 -13.908 25.147 1.00 85.12 102 ASP A C 1
ATOM 808 O O . ASP A 1 102 ? -19.261 -12.835 24.777 1.00 85.12 102 ASP A O 1
ATOM 812 N N . LEU A 1 103 ? -17.612 -14.360 24.707 1.00 82.94 103 LEU A N 1
ATOM 813 C CA . LEU A 1 103 ? -16.778 -13.688 23.713 1.00 82.94 103 LEU A CA 1
ATOM 814 C C . LEU A 1 103 ? -16.972 -14.260 22.297 1.00 82.94 103 LEU A C 1
ATOM 816 O O . LEU A 1 103 ? -16.279 -13.844 21.373 1.00 82.94 103 LEU A O 1
ATOM 820 N N . THR A 1 104 ? -17.901 -15.204 22.100 1.00 78.19 104 THR A N 1
ATOM 821 C CA . THR A 1 104 ? -18.135 -15.868 20.802 1.00 78.19 104 THR A CA 1
ATOM 822 C C . THR A 1 104 ? -18.947 -15.020 19.811 1.00 78.19 104 THR A C 1
ATOM 824 O O . THR A 1 104 ? -19.101 -15.381 18.644 1.00 78.19 104 THR A O 1
ATOM 827 N N . SER A 1 105 ? -19.428 -13.846 20.232 1.00 58.81 105 SER A N 1
ATOM 828 C CA . SER A 1 105 ? -20.362 -12.997 19.480 1.00 58.81 105 SER A CA 1
ATOM 829 C C . SER A 1 105 ? -19.702 -12.024 18.476 1.00 58.81 105 SER A C 1
ATOM 831 O O . SER A 1 105 ? -20.121 -10.869 18.373 1.00 58.81 105 SER A O 1
ATOM 833 N N . SER A 1 106 ? -18.721 -12.457 17.676 1.00 54.56 106 SER A N 1
ATOM 834 C CA . SER A 1 106 ? -18.308 -11.697 16.471 1.00 54.56 106 SER A CA 1
ATOM 835 C C . SER A 1 106 ? -18.996 -12.167 15.182 1.00 54.56 106 SER A C 1
ATOM 837 O O . SER A 1 106 ? -18.605 -11.792 14.081 1.00 54.56 106 SER A O 1
ATOM 839 N N . SER A 1 107 ? -20.072 -12.947 15.293 1.00 51.62 107 SER A N 1
ATOM 840 C CA . SER A 1 107 ? -20.944 -13.251 14.162 1.00 51.62 107 SER A CA 1
ATOM 841 C C . SER A 1 107 ? -22.391 -13.066 14.582 1.00 51.62 107 SER A C 1
ATOM 843 O O . SER A 1 107 ? -23.093 -14.008 14.933 1.00 51.62 107 SER A O 1
ATOM 845 N N . THR A 1 108 ? -22.860 -11.818 14.585 1.00 54.75 108 THR A N 1
ATOM 846 C CA . THR A 1 108 ? -24.300 -11.597 14.471 1.00 54.75 108 THR A CA 1
ATOM 847 C C . THR A 1 108 ? -24.689 -12.074 13.068 1.00 54.75 108 THR A C 1
ATOM 849 O O . THR A 1 108 ? -24.243 -11.462 12.094 1.00 54.75 108 THR A O 1
ATOM 852 N N . PRO A 1 109 ? -25.476 -13.154 12.902 1.00 54.22 109 PRO A N 1
ATOM 853 C CA . PRO A 1 109 ? -25.994 -13.488 11.586 1.00 54.22 109 PRO A CA 1
ATOM 854 C C . PRO A 1 109 ? -26.845 -12.305 11.103 1.00 54.22 109 PRO A C 1
ATOM 856 O O . PRO A 1 109 ? -27.541 -11.691 11.922 1.00 54.22 109 PRO A O 1
ATOM 859 N N . PRO A 1 110 ? -26.810 -11.955 9.805 1.00 51.47 110 PRO A N 1
ATOM 860 C CA . PRO A 1 110 ? -27.574 -10.834 9.286 1.00 51.47 110 PRO A CA 1
ATOM 861 C C . PRO A 1 110 ? -29.050 -11.088 9.582 1.00 51.47 110 PRO A C 1
ATOM 863 O O . PRO A 1 110 ? -29.694 -11.946 8.971 1.00 51.47 110 PRO A O 1
ATOM 866 N N . ARG A 1 111 ? -29.598 -10.354 10.556 1.00 53.84 111 ARG A N 1
ATOM 867 C CA . ARG A 1 111 ? -31.039 -10.298 10.770 1.00 53.84 111 ARG A CA 1
ATOM 868 C C . ARG A 1 111 ? -31.627 -9.799 9.458 1.00 53.84 111 ARG A C 1
ATOM 870 O O . ARG A 1 111 ? -31.447 -8.641 9.092 1.00 53.84 111 ARG A O 1
ATOM 877 N N . LYS A 1 112 ? -32.321 -10.687 8.746 1.00 53.75 112 LYS A N 1
ATOM 878 C CA . LYS A 1 112 ? -33.179 -10.362 7.605 1.00 53.75 112 LYS A CA 1
ATOM 879 C C . LYS A 1 112 ? -34.362 -9.525 8.109 1.00 53.75 112 LYS A C 1
ATOM 881 O O . LYS A 1 112 ? -35.487 -10.004 8.149 1.00 53.75 112 LYS A O 1
ATOM 886 N N . SER A 1 113 ? -34.122 -8.297 8.563 1.00 52.81 113 SER A N 1
ATOM 887 C CA . SER A 1 113 ? -35.187 -7.322 8.760 1.00 52.81 113 SER A CA 1
ATOM 888 C C . SER A 1 113 ? -35.338 -6.558 7.456 1.00 52.81 113 SER A C 1
ATOM 890 O O . SER A 1 113 ? -34.512 -5.714 7.105 1.00 52.81 113 SER A O 1
ATOM 892 N N . SER A 1 114 ? -36.396 -6.886 6.724 1.00 62.00 114 SER A N 1
ATOM 893 C CA . SER A 1 114 ? -36.912 -6.045 5.656 1.00 62.00 114 SER A CA 1
ATOM 894 C C . SER A 1 114 ? -37.038 -4.609 6.169 1.00 62.00 114 SER A C 1
ATOM 896 O O . SER A 1 114 ? -37.775 -4.369 7.126 1.00 62.00 114 SER A O 1
ATOM 898 N N . ARG A 1 115 ? -36.350 -3.677 5.497 1.00 61.50 115 ARG A N 1
ATOM 899 C CA . ARG A 1 115 ? -36.464 -2.219 5.668 1.00 61.50 115 ARG A CA 1
ATOM 900 C C . ARG A 1 115 ? -35.690 -1.603 6.846 1.00 61.50 115 ARG A C 1
ATOM 902 O O . ARG A 1 115 ? -36.231 -0.789 7.587 1.00 61.50 115 ARG A O 1
ATOM 909 N N . ALA A 1 116 ? -34.397 -1.905 6.958 1.00 64.62 116 ALA A N 1
ATOM 910 C CA . ALA A 1 116 ? -33.472 -0.908 7.500 1.00 64.62 116 ALA A CA 1
ATOM 911 C C . ALA A 1 116 ? -33.310 0.223 6.457 1.00 64.62 116 ALA A C 1
ATOM 913 O O . ALA A 1 116 ? -33.196 -0.089 5.266 1.00 64.62 116 ALA A O 1
ATOM 914 N N . PRO A 1 117 ? -33.340 1.513 6.844 1.00 71.06 117 PRO A N 1
ATOM 915 C CA . PRO A 1 117 ? -32.977 2.601 5.940 1.00 71.06 117 PRO A CA 1
ATOM 916 C C . PRO A 1 117 ? -31.571 2.346 5.382 1.00 71.06 117 PRO A C 1
ATOM 918 O O . PRO A 1 117 ? -30.738 1.803 6.116 1.00 71.06 117 PRO A O 1
ATOM 921 N N . PRO A 1 118 ? -31.285 2.713 4.118 1.00 73.38 118 PRO A N 1
ATOM 922 C CA . PRO A 1 118 ? -29.930 2.605 3.600 1.00 73.38 118 PRO A CA 1
ATOM 923 C C . PRO A 1 118 ? -28.985 3.337 4.562 1.00 73.38 118 PRO A C 1
ATOM 925 O O . PRO A 1 118 ? -29.330 4.431 5.027 1.00 73.38 118 PRO A O 1
ATOM 928 N N . PRO A 1 119 ? -27.844 2.724 4.922 1.00 72.38 119 PRO A N 1
ATOM 929 C CA . PRO A 1 119 ? -26.905 3.339 5.843 1.00 72.38 119 PRO A CA 1
ATOM 930 C C . PRO A 1 119 ? -26.547 4.722 5.308 1.00 72.38 119 PRO A C 1
ATOM 932 O O . PRO A 1 119 ? -26.171 4.869 4.144 1.00 72.38 119 PRO A O 1
ATOM 935 N N . LYS A 1 120 ? -26.737 5.742 6.151 1.00 81.75 120 LYS A N 1
ATOM 936 C CA . LYS A 1 120 ? -26.412 7.121 5.802 1.00 81.75 120 LYS A CA 1
ATOM 937 C C . LYS A 1 120 ? -24.932 7.167 5.439 1.00 81.75 120 LYS A C 1
ATOM 939 O O . LYS A 1 120 ? -24.095 6.668 6.190 1.00 81.75 120 LYS A O 1
ATOM 944 N N . GLU A 1 121 ? -24.633 7.727 4.276 1.00 77.44 121 GLU A N 1
ATOM 945 C CA . GLU A 1 121 ? -23.263 7.870 3.817 1.00 77.44 121 GLU A CA 1
ATOM 946 C C . GLU A 1 121 ? -22.467 8.697 4.830 1.00 77.44 121 GLU A C 1
ATOM 948 O O . GLU A 1 121 ? -22.855 9.811 5.187 1.00 77.44 121 GLU A O 1
ATOM 953 N N . ASN A 1 122 ? -21.390 8.106 5.345 1.00 85.69 122 ASN A N 1
ATOM 954 C CA . ASN A 1 122 ? -20.463 8.789 6.232 1.00 85.69 122 ASN A CA 1
ATOM 955 C C . ASN A 1 122 ? -19.724 9.870 5.427 1.00 85.69 122 ASN A C 1
ATOM 957 O O . ASN A 1 122 ? -19.267 9.593 4.317 1.00 85.69 122 ASN A O 1
ATOM 961 N N . GLU A 1 123 ? -19.559 11.068 5.986 1.00 87.88 123 GLU A N 1
ATOM 962 C CA . GLU A 1 123 ? -18.811 12.168 5.354 1.00 87.88 123 GLU A CA 1
ATOM 963 C C . GLU A 1 123 ? -17.387 11.733 4.974 1.00 87.88 123 GLU A C 1
ATOM 965 O O . GLU A 1 123 ? -16.864 12.111 3.926 1.00 87.88 123 GLU A O 1
ATOM 970 N N . GLN A 1 124 ? -16.802 10.830 5.763 1.00 88.00 124 GLN A N 1
ATOM 971 C CA . GLN A 1 124 ? -15.513 10.216 5.461 1.00 88.00 124 GLN A CA 1
ATOM 972 C C . GLN A 1 124 ? -15.538 9.363 4.183 1.00 88.00 124 GLN A C 1
ATOM 974 O O . GLN A 1 124 ? -14.587 9.400 3.411 1.00 88.00 124 GLN A O 1
ATOM 979 N N . ASN A 1 125 ? -16.624 8.632 3.911 1.00 87.31 125 ASN A N 1
ATOM 980 C CA . ASN A 1 125 ? -16.737 7.834 2.686 1.00 87.31 125 ASN A CA 1
ATOM 981 C C . ASN A 1 125 ? -16.856 8.731 1.450 1.00 87.31 125 ASN A C 1
ATOM 983 O O . ASN A 1 125 ? -16.263 8.426 0.417 1.00 87.31 125 ASN A O 1
ATOM 987 N N . ALA A 1 126 ? -17.586 9.843 1.559 1.00 87.6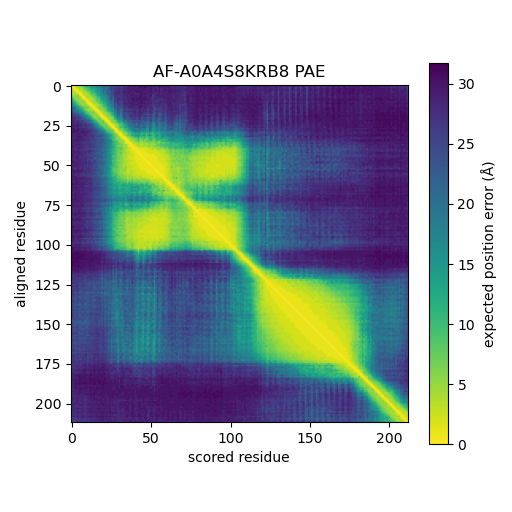9 126 ALA A N 1
ATOM 988 C CA . ALA A 1 126 ? -17.683 10.819 0.478 1.00 87.69 126 ALA A CA 1
ATOM 989 C C . ALA A 1 126 ? -16.319 11.473 0.194 1.00 87.69 126 ALA A C 1
ATOM 991 O O . ALA A 1 126 ? -15.914 11.582 -0.963 1.00 87.69 126 ALA A O 1
ATOM 992 N N . SER A 1 127 ? -15.578 11.839 1.245 1.00 91.88 127 SER A N 1
ATOM 993 C CA . SER A 1 127 ? -14.231 12.401 1.113 1.00 91.88 127 SER A CA 1
ATOM 994 C C . SER A 1 127 ? -13.236 11.392 0.526 1.00 91.88 127 SER A C 1
ATOM 996 O O . SER A 1 127 ? -12.501 11.737 -0.399 1.00 91.88 127 SER A O 1
ATOM 998 N N . ASN A 1 128 ? -13.268 10.134 0.978 1.00 93.69 128 ASN A N 1
ATOM 999 C CA . ASN A 1 128 ? -12.405 9.073 0.458 1.00 93.69 128 ASN A CA 1
ATOM 1000 C C . ASN A 1 128 ? -12.619 8.837 -1.039 1.00 93.69 128 ASN A C 1
ATOM 1002 O O . ASN A 1 128 ? -11.636 8.735 -1.762 1.00 93.69 128 ASN A O 1
ATOM 1006 N N . ARG A 1 129 ? -13.864 8.856 -1.537 1.00 92.75 129 ARG A N 1
ATOM 1007 C CA . ARG A 1 129 ? -14.119 8.746 -2.986 1.00 92.75 129 ARG A CA 1
ATOM 1008 C C . ARG A 1 129 ? -13.483 9.877 -3.790 1.00 92.75 129 ARG A C 1
ATOM 1010 O O . ARG A 1 129 ? -12.993 9.641 -4.890 1.00 92.75 129 ARG A O 1
ATOM 1017 N N . GLY A 1 130 ? -13.491 11.097 -3.252 1.00 93.88 130 GLY A N 1
ATOM 1018 C CA . GLY A 1 130 ? -12.828 12.236 -3.887 1.00 93.88 130 GLY A CA 1
ATOM 1019 C C . GLY A 1 130 ? -11.317 12.028 -3.984 1.00 93.88 130 GLY A C 1
ATOM 1020 O O . GLY A 1 130 ? -10.731 12.224 -5.047 1.00 93.88 130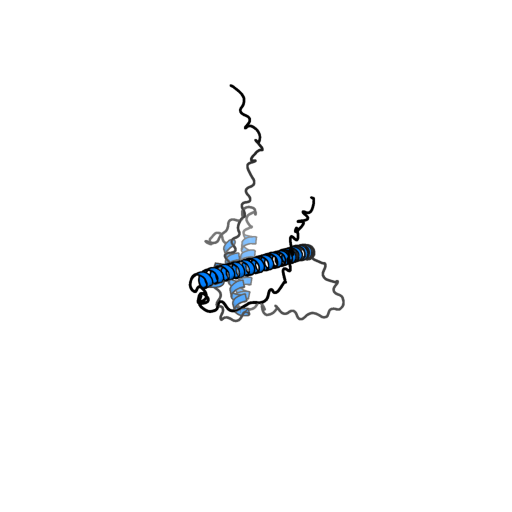 GLY A O 1
ATOM 1021 N N . TYR A 1 131 ? -10.699 11.564 -2.896 1.00 96.62 131 TYR A N 1
ATOM 1022 C CA . TYR A 1 131 ? -9.273 11.244 -2.884 1.00 96.62 131 TYR A CA 1
ATOM 1023 C C . TYR A 1 131 ? -8.927 10.078 -3.810 1.00 96.62 131 TYR A C 1
ATOM 1025 O O . TYR A 1 131 ? -7.961 10.168 -4.557 1.00 96.62 131 TYR A O 1
ATOM 1033 N N . GLU A 1 132 ? -9.723 9.012 -3.809 1.00 97.06 132 GLU A N 1
ATOM 1034 C CA . GLU A 1 132 ? -9.534 7.860 -4.693 1.00 97.06 132 GLU A CA 1
ATOM 1035 C C . GLU A 1 132 ? -9.561 8.277 -6.165 1.00 97.06 132 GLU A C 1
ATOM 1037 O O . GLU A 1 132 ? -8.669 7.891 -6.919 1.00 97.06 132 GLU A O 1
ATOM 1042 N N . ALA A 1 133 ? -10.524 9.111 -6.570 1.00 96.88 133 ALA A N 1
ATOM 1043 C CA . ALA A 1 133 ? -10.600 9.617 -7.937 1.00 96.88 133 ALA A CA 1
ATOM 1044 C C . ALA A 1 133 ? -9.367 10.461 -8.305 1.00 96.88 133 ALA A C 1
ATOM 1046 O O . ALA A 1 133 ? -8.741 10.214 -9.336 1.00 96.88 133 ALA A O 1
ATOM 1047 N N . ALA A 1 134 ? -8.977 11.398 -7.435 1.00 97.69 134 ALA A N 1
ATOM 1048 C CA . ALA A 1 134 ? -7.827 12.270 -7.669 1.00 97.69 134 ALA A CA 1
ATOM 1049 C C . ALA A 1 134 ? -6.506 11.487 -7.750 1.00 97.69 134 ALA A C 1
ATOM 1051 O O . ALA A 1 134 ? -5.696 11.719 -8.648 1.00 97.69 134 ALA A O 1
ATOM 1052 N N . TYR A 1 135 ? -6.286 10.533 -6.842 1.00 98.19 135 TYR A N 1
ATOM 1053 C CA . TYR A 1 135 ? -5.081 9.706 -6.864 1.00 98.19 135 TYR A CA 1
ATOM 1054 C C . TYR A 1 135 ? -5.060 8.760 -8.059 1.00 98.19 135 TYR A C 1
ATOM 1056 O O . TYR A 1 135 ? -4.008 8.586 -8.666 1.00 98.19 135 TYR A O 1
ATOM 1064 N N . THR A 1 136 ? -6.203 8.194 -8.445 1.00 98.12 136 THR A N 1
ATOM 1065 C CA . THR A 1 136 ? -6.292 7.331 -9.632 1.00 98.12 136 THR A CA 1
ATOM 1066 C C . THR A 1 136 ? -5.931 8.100 -10.903 1.00 98.12 136 THR A C 1
ATOM 1068 O O . THR A 1 136 ? -5.165 7.603 -11.726 1.00 98.12 136 THR A O 1
ATOM 1071 N N . GLU A 1 137 ? -6.410 9.338 -11.048 1.00 98.19 137 GLU A N 1
ATOM 1072 C CA . GLU A 1 137 ? -6.043 10.203 -12.174 1.00 98.19 137 GLU A CA 1
ATOM 1073 C C . GLU A 1 137 ? -4.536 10.515 -12.190 1.00 98.19 137 GLU A C 1
ATOM 1075 O O . GLU A 1 137 ? -3.884 10.404 -13.230 1.00 98.19 137 GLU A O 1
ATOM 1080 N N . GLN A 1 138 ? -3.952 10.844 -11.032 1.00 98.19 138 GLN A N 1
ATOM 1081 C CA . GLN A 1 138 ? -2.512 11.098 -10.918 1.00 98.19 138 GLN A CA 1
ATOM 1082 C C . GLN A 1 138 ? -1.669 9.862 -11.248 1.00 98.19 138 GLN A C 1
ATOM 1084 O O . GLN A 1 138 ? -0.666 9.986 -11.950 1.00 98.19 138 GLN A O 1
ATOM 1089 N N . ILE A 1 139 ? -2.088 8.680 -10.788 1.00 98.12 139 ILE A N 1
ATOM 1090 C CA . ILE A 1 139 ? -1.435 7.407 -11.111 1.00 98.12 139 ILE A CA 1
ATOM 1091 C C . ILE A 1 139 ? -1.450 7.191 -12.623 1.00 98.12 139 ILE A C 1
ATOM 1093 O O . ILE A 1 139 ? -0.395 6.963 -13.209 1.00 98.12 139 ILE A O 1
ATOM 1097 N N . HIS A 1 140 ? -2.606 7.343 -13.274 1.00 98.44 140 HIS A N 1
ATOM 1098 C CA . HIS A 1 140 ? -2.705 7.189 -14.725 1.00 98.44 140 HIS A CA 1
ATOM 1099 C C . HIS A 1 140 ? -1.804 8.162 -15.486 1.00 98.44 140 HIS A C 1
ATOM 1101 O O . HIS A 1 140 ? -1.106 7.751 -16.413 1.00 98.44 140 HIS A O 1
ATOM 1107 N N . LYS A 1 141 ? -1.764 9.429 -15.065 1.00 98.38 141 LYS A N 1
ATOM 1108 C CA . LYS A 1 141 ? -0.889 10.435 -15.672 1.00 98.38 141 LYS A CA 1
ATOM 1109 C C . LYS A 1 141 ? 0.589 10.060 -15.538 1.00 98.38 141 LYS A C 1
ATOM 1111 O O . LYS A 1 141 ? 1.339 10.158 -16.505 1.00 98.38 141 LYS A O 1
ATOM 1116 N N . MET A 1 142 ? 1.008 9.617 -14.353 1.00 98.06 142 MET A N 1
ATOM 1117 C CA . MET A 1 142 ? 2.385 9.178 -14.115 1.00 98.06 142 MET A CA 1
ATOM 1118 C C . MET A 1 142 ? 2.741 7.919 -14.909 1.00 98.06 142 MET A C 1
ATOM 1120 O O . MET A 1 142 ? 3.861 7.802 -15.399 1.00 98.06 142 MET A O 1
ATOM 1124 N N . GLU A 1 143 ? 1.814 6.972 -15.055 1.00 98.44 143 GLU A N 1
ATOM 1125 C CA . GLU A 1 143 ? 2.027 5.777 -15.874 1.00 98.44 143 GLU A CA 1
ATOM 1126 C C . GLU A 1 143 ? 2.204 6.122 -17.352 1.00 98.44 143 GLU A C 1
ATOM 1128 O O . GLU A 1 143 ? 3.073 5.555 -18.016 1.00 98.44 143 GLU A O 1
ATOM 1133 N N . GLU A 1 144 ? 1.393 7.041 -17.874 1.00 98.56 144 GLU A N 1
ATOM 1134 C CA . GLU A 1 144 ? 1.509 7.514 -19.250 1.00 98.56 144 GLU A CA 1
ATOM 1135 C C . GLU A 1 144 ? 2.848 8.220 -19.478 1.00 98.56 144 GLU A C 1
ATOM 1137 O O . GLU A 1 144 ? 3.566 7.885 -20.420 1.00 98.56 144 GLU A O 1
ATOM 1142 N N . GLU A 1 145 ? 3.236 9.114 -18.568 1.00 98.38 145 GLU A N 1
ATOM 1143 C CA . GLU A 1 145 ? 4.547 9.761 -18.600 1.00 98.38 145 GLU A CA 1
ATOM 1144 C C . GLU A 1 145 ? 5.689 8.731 -18.531 1.00 98.38 145 GLU A C 1
ATOM 1146 O O . GLU A 1 145 ? 6.646 8.791 -19.299 1.00 98.38 145 GLU A O 1
ATOM 1151 N N . ASN A 1 146 ? 5.587 7.716 -17.677 1.00 98.44 146 ASN A N 1
ATOM 1152 C CA . ASN A 1 146 ? 6.605 6.673 -17.608 1.00 98.44 146 ASN A CA 1
ATOM 1153 C C . ASN A 1 146 ? 6.705 5.859 -18.916 1.00 98.44 146 ASN A C 1
ATOM 1155 O O . ASN A 1 146 ? 7.804 5.487 -19.339 1.00 98.44 146 ASN A O 1
ATOM 1159 N N . ARG A 1 147 ? 5.580 5.602 -19.599 1.00 98.19 147 ARG A N 1
ATOM 1160 C CA . ARG A 1 147 ? 5.572 4.932 -20.915 1.00 98.19 147 ARG A CA 1
ATOM 1161 C C . ARG A 1 147 ? 6.232 5.786 -21.997 1.00 98.19 147 ARG A C 1
ATOM 1163 O O . ARG A 1 147 ? 6.964 5.242 -22.829 1.00 98.19 147 ARG A O 1
ATOM 1170 N N . THR A 1 148 ? 6.020 7.103 -21.988 1.00 98.44 148 THR A N 1
ATOM 1171 C CA . THR A 1 148 ? 6.675 7.998 -22.955 1.00 98.44 148 THR A CA 1
ATOM 1172 C C . THR A 1 148 ? 8.179 8.064 -22.703 1.00 98.44 148 THR A C 1
ATOM 1174 O O . THR A 1 148 ? 8.952 7.879 -23.644 1.00 98.44 148 THR A O 1
ATOM 1177 N N . TRP A 1 149 ? 8.613 8.198 -21.444 1.00 98.12 149 TRP A N 1
ATOM 1178 C CA . TRP A 1 149 ? 10.035 8.144 -21.085 1.00 98.12 149 TRP A CA 1
ATOM 1179 C C . TRP A 1 149 ? 10.692 6.815 -21.466 1.00 98.12 149 TRP A C 1
ATOM 1181 O O . TRP A 1 149 ? 11.811 6.811 -21.979 1.00 98.12 149 TRP A O 1
ATOM 1191 N N . SER A 1 150 ? 9.984 5.697 -21.287 1.00 98.38 150 SER A N 1
ATOM 1192 C C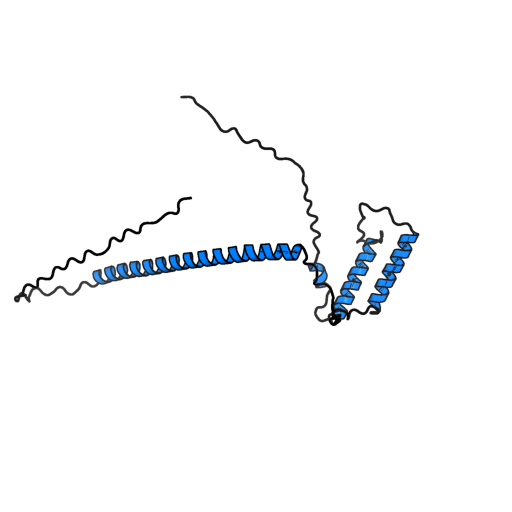A . SER A 1 150 ? 10.474 4.372 -21.690 1.00 98.38 150 SER A CA 1
ATOM 1193 C C . SER A 1 150 ? 10.686 4.288 -23.204 1.00 98.38 150 SER A C 1
ATOM 1195 O O . SER A 1 150 ? 11.765 3.906 -23.649 1.00 98.38 150 SER A O 1
ATOM 1197 N N . THR A 1 151 ? 9.714 4.749 -23.999 1.00 98.38 151 THR A N 1
ATOM 1198 C CA . THR A 1 151 ? 9.820 4.787 -25.471 1.00 98.38 151 THR A CA 1
ATOM 1199 C C . THR A 1 151 ? 11.015 5.625 -25.937 1.00 98.38 151 THR A C 1
ATOM 1201 O O . THR A 1 151 ? 11.768 5.216 -26.821 1.00 98.38 151 THR A O 1
ATOM 1204 N N . VAL A 1 152 ? 11.225 6.797 -25.327 1.00 98.56 152 VAL A N 1
ATOM 1205 C CA . VAL A 1 152 ? 12.370 7.665 -25.643 1.00 98.56 152 VAL A CA 1
ATOM 1206 C C . VAL A 1 152 ? 13.689 6.974 -25.294 1.00 98.56 152 VAL A C 1
ATOM 1208 O O . VAL A 1 152 ? 14.628 7.005 -26.090 1.00 98.56 152 VAL A O 1
ATO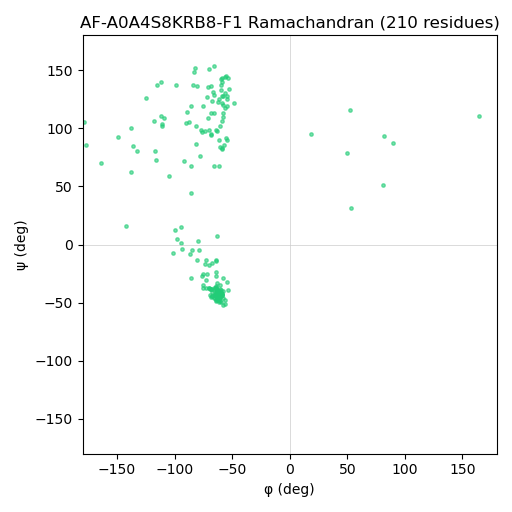M 1211 N N . SER A 1 153 ? 13.763 6.316 -24.135 1.00 98.31 153 SER A N 1
ATOM 1212 C CA . SER A 1 153 ? 14.952 5.565 -23.722 1.00 98.31 153 SER A CA 1
ATOM 1213 C C . SER A 1 153 ? 15.281 4.444 -24.710 1.00 98.31 153 SER A C 1
ATOM 1215 O O . SER A 1 153 ? 16.415 4.349 -25.177 1.00 98.31 153 SER A O 1
ATOM 1217 N N . GLU A 1 154 ? 14.287 3.639 -25.091 1.00 98.50 154 GLU A N 1
ATOM 1218 C CA . GLU A 1 154 ? 14.441 2.562 -26.076 1.00 98.50 154 GLU A CA 1
ATOM 1219 C C . GLU A 1 154 ? 14.921 3.092 -27.434 1.00 98.50 154 GLU A C 1
ATOM 1221 O O . GLU A 1 154 ? 15.842 2.528 -28.039 1.00 98.50 154 GLU A O 1
ATOM 1226 N N . PHE A 1 155 ? 14.358 4.217 -27.889 1.00 98.62 155 PHE A N 1
ATOM 1227 C CA . PHE A 1 155 ? 14.796 4.885 -29.110 1.00 98.62 155 PHE A CA 1
ATOM 1228 C C . PHE A 1 155 ? 16.279 5.271 -29.036 1.00 98.62 155 PHE A C 1
ATOM 1230 O O . PHE A 1 155 ? 17.059 4.882 -29.910 1.00 98.62 155 PHE A O 1
ATOM 1237 N N . TYR A 1 156 ? 16.706 5.964 -27.978 1.00 98.75 156 TYR A N 1
ATOM 1238 C CA . TYR A 1 156 ? 18.106 6.368 -27.822 1.00 98.75 156 TYR A CA 1
ATOM 1239 C C . TYR A 1 156 ? 19.057 5.175 -27.705 1.00 98.75 156 TYR A C 1
ATOM 1241 O O . TYR A 1 156 ? 20.140 5.192 -28.296 1.00 98.75 156 TYR A O 1
ATOM 1249 N N . GLU A 1 157 ? 18.666 4.118 -26.997 1.00 98.38 157 GLU A N 1
ATOM 1250 C CA . GLU A 1 157 ? 19.453 2.889 -26.934 1.00 98.38 157 GLU A CA 1
ATOM 1251 C C . GLU A 1 157 ? 19.639 2.255 -28.312 1.00 98.38 157 GLU A C 1
ATOM 1253 O O . GLU A 1 157 ? 20.748 1.831 -28.653 1.00 98.38 157 GLU A O 1
ATOM 1258 N N . SER A 1 158 ? 18.570 2.184 -29.110 1.00 98.19 158 SER A N 1
ATOM 1259 C CA . SER A 1 158 ? 18.625 1.644 -30.469 1.00 98.19 158 SER A CA 1
ATOM 1260 C C . SER A 1 158 ? 19.537 2.484 -31.371 1.00 98.19 158 SER A C 1
ATOM 1262 O O . SER A 1 158 ? 20.416 1.935 -32.039 1.00 98.19 158 SER A O 1
ATOM 1264 N N . TYR A 1 159 ? 19.435 3.813 -31.284 1.00 98.50 159 TYR A N 1
ATOM 1265 C CA . TYR A 1 159 ? 20.276 4.751 -32.020 1.00 98.50 159 TYR A CA 1
ATOM 1266 C C . TYR A 1 159 ? 21.759 4.601 -31.652 1.00 98.50 159 TYR A C 1
ATOM 1268 O O . TYR A 1 159 ? 22.626 4.507 -32.523 1.00 98.50 159 TYR A O 1
ATOM 1276 N N . ILE A 1 160 ? 22.081 4.506 -30.357 1.00 98.44 160 ILE A N 1
ATOM 1277 C CA . ILE A 1 160 ? 23.458 4.288 -29.891 1.00 98.44 160 ILE A CA 1
ATOM 1278 C C . ILE A 1 160 ? 23.990 2.934 -30.385 1.00 98.44 160 ILE A C 1
ATOM 1280 O O . ILE A 1 160 ? 25.135 2.847 -30.845 1.00 98.44 160 ILE A O 1
ATOM 1284 N N . LYS A 1 161 ? 23.177 1.871 -30.330 1.00 98.44 161 LYS A N 1
ATOM 1285 C CA . LYS A 1 161 ? 23.541 0.544 -30.857 1.00 98.44 161 LYS A CA 1
ATOM 1286 C C . LYS A 1 161 ? 23.847 0.608 -32.357 1.00 98.44 161 LYS A C 1
ATOM 1288 O O . LYS A 1 161 ? 24.875 0.088 -32.788 1.00 98.44 161 LYS A O 1
ATOM 1293 N N . GLU A 1 162 ? 23.034 1.308 -33.140 1.00 98.38 162 GLU A N 1
ATOM 1294 C CA . GLU A 1 162 ? 23.266 1.491 -34.575 1.00 98.38 162 GLU A CA 1
ATOM 1295 C C . GLU A 1 162 ? 24.555 2.281 -34.855 1.00 98.38 162 GLU A C 1
ATOM 1297 O O . GLU A 1 162 ? 25.404 1.844 -35.636 1.00 98.38 162 GLU A O 1
ATOM 1302 N N . GLN A 1 163 ? 24.759 3.415 -34.179 1.00 98.38 163 GLN A N 1
ATOM 1303 C CA . GLN A 1 163 ? 25.949 4.253 -34.362 1.00 98.38 163 GLN A CA 1
ATOM 1304 C C . GLN A 1 163 ? 27.239 3.521 -33.977 1.00 98.38 163 GLN A C 1
ATOM 1306 O O . GLN A 1 163 ? 28.264 3.617 -34.661 1.00 98.38 163 GLN A O 1
ATOM 1311 N N . THR A 1 164 ? 27.203 2.745 -32.893 1.00 97.88 164 THR A N 1
ATOM 1312 C CA . THR A 1 164 ? 28.347 1.927 -32.476 1.00 97.88 164 THR A CA 1
ATOM 1313 C C . THR A 1 164 ? 28.621 0.786 -33.456 1.00 97.88 164 THR A C 1
ATOM 1315 O O . THR A 1 164 ? 29.790 0.529 -33.757 1.00 97.88 164 THR A O 1
ATOM 1318 N N . ALA A 1 165 ? 27.585 0.153 -34.017 1.00 98.12 165 ALA A N 1
ATOM 1319 C CA . ALA A 1 165 ? 27.728 -0.853 -35.068 1.00 98.12 165 ALA A CA 1
ATOM 1320 C C . ALA A 1 165 ? 28.335 -0.261 -36.353 1.00 98.12 165 ALA A C 1
ATOM 1322 O O . ALA A 1 165 ? 29.325 -0.797 -36.856 1.00 98.12 165 ALA A O 1
ATOM 1323 N N . LYS A 1 166 ? 27.835 0.892 -36.827 1.00 97.69 166 LYS A N 1
ATOM 1324 C CA . LYS A 1 166 ? 28.388 1.620 -37.986 1.00 97.69 166 LYS A CA 1
ATOM 1325 C C . LYS A 1 166 ? 29.870 1.941 -37.793 1.00 97.69 166 LYS A C 1
ATOM 1327 O O . LYS A 1 166 ? 30.692 1.642 -38.661 1.00 97.69 166 LYS A O 1
ATOM 1332 N N . ARG A 1 167 ? 30.241 2.479 -36.625 1.00 97.69 167 ARG A N 1
ATOM 1333 C CA . ARG A 1 167 ? 31.641 2.789 -36.293 1.00 97.69 167 ARG A CA 1
ATOM 1334 C C . ARG A 1 167 ? 32.522 1.538 -36.300 1.00 97.69 167 ARG A C 1
ATOM 1336 O O . ARG A 1 167 ? 33.628 1.575 -36.836 1.00 97.69 167 ARG A O 1
ATOM 1343 N N . ARG A 1 168 ? 32.049 0.425 -35.728 1.00 96.56 168 ARG A N 1
ATOM 1344 C CA . ARG A 1 168 ? 32.785 -0.852 -35.729 1.00 96.56 168 ARG A CA 1
ATOM 1345 C C . ARG A 1 168 ? 32.990 -1.390 -37.145 1.00 96.56 168 ARG A C 1
ATOM 1347 O O . ARG A 1 168 ? 34.115 -1.758 -37.471 1.00 96.56 168 ARG A O 1
ATOM 1354 N N . ALA A 1 169 ? 31.962 -1.348 -37.992 1.00 95.69 169 ALA A N 1
ATOM 1355 C CA . ALA A 1 169 ? 32.052 -1.781 -39.386 1.00 95.69 169 ALA A CA 1
ATOM 1356 C C . ALA A 1 169 ? 33.069 -0.950 -40.192 1.00 95.69 169 ALA A C 1
ATOM 1358 O O . ALA A 1 169 ? 33.857 -1.503 -40.959 1.00 95.69 169 ALA A O 1
ATOM 1359 N N . MET A 1 170 ? 33.120 0.373 -39.980 1.00 93.88 170 MET A N 1
ATOM 1360 C CA . MET A 1 170 ? 34.137 1.234 -40.601 1.00 93.88 170 MET A CA 1
ATOM 1361 C C . MET A 1 170 ? 35.558 0.864 -40.154 1.00 93.88 170 MET A C 1
ATOM 1363 O O . MET A 1 170 ? 36.464 0.773 -40.984 1.00 93.88 170 MET A O 1
ATOM 1367 N N . ILE A 1 171 ? 35.753 0.605 -38.856 1.00 95.12 171 ILE A N 1
ATOM 1368 C CA . ILE A 1 171 ? 37.050 0.176 -38.314 1.00 95.12 171 ILE A CA 1
ATOM 1369 C C . ILE A 1 171 ? 37.463 -1.174 -38.911 1.00 95.12 171 ILE A C 1
ATOM 1371 O O . ILE A 1 171 ? 38.609 -1.331 -39.327 1.00 95.12 171 ILE A O 1
ATOM 1375 N N . GLU A 1 172 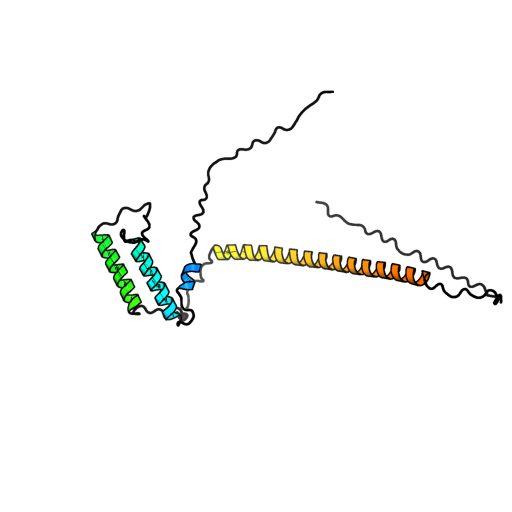? 36.555 -2.142 -38.999 1.00 93.06 172 GLU A N 1
ATOM 1376 C CA . GLU A 1 172 ? 36.840 -3.460 -39.573 1.00 93.06 172 GLU A CA 1
ATOM 1377 C C . GLU A 1 172 ? 37.193 -3.381 -41.065 1.00 93.06 172 GLU A C 1
ATOM 1379 O O . GLU A 1 172 ? 38.204 -3.945 -41.490 1.00 93.06 172 GLU A O 1
ATOM 1384 N N . LYS A 1 173 ? 36.449 -2.580 -41.840 1.00 91.62 173 LYS A N 1
ATOM 1385 C CA . LYS A 1 173 ? 36.746 -2.312 -43.256 1.00 91.62 173 LYS A CA 1
ATOM 1386 C C . LYS A 1 173 ? 38.120 -1.662 -43.447 1.00 91.62 173 LYS A C 1
ATOM 1388 O O . LYS A 1 173 ? 38.798 -1.946 -44.430 1.00 91.62 173 LYS A O 1
ATOM 1393 N N . SER A 1 174 ? 38.550 -0.809 -42.511 1.00 90.12 174 SER A N 1
ATOM 1394 C CA . SER A 1 174 ? 39.889 -0.202 -42.549 1.00 90.12 174 SER A CA 1
ATOM 1395 C C . SER A 1 174 ? 41.016 -1.182 -42.196 1.00 90.12 174 SER A C 1
ATOM 1397 O O . SER A 1 174 ? 42.117 -1.053 -42.728 1.00 90.12 174 SER A O 1
ATOM 1399 N N . LYS A 1 175 ? 40.749 -2.180 -41.342 1.00 91.50 175 LYS A N 1
ATOM 1400 C CA . LYS A 1 175 ? 41.725 -3.214 -40.956 1.00 91.50 175 LYS A CA 1
ATOM 1401 C C . LYS A 1 175 ? 41.946 -4.257 -42.052 1.00 91.50 175 LYS A C 1
ATOM 1403 O O . LYS A 1 175 ? 43.071 -4.713 -42.219 1.00 91.50 175 LYS A O 1
ATOM 1408 N N . ASN A 1 176 ? 40.898 -4.596 -42.803 1.00 85.44 176 ASN A N 1
ATOM 1409 C CA . ASN A 1 176 ? 40.937 -5.567 -43.896 1.00 85.44 176 ASN A CA 1
ATOM 1410 C C . ASN A 1 176 ? 40.624 -4.874 -45.232 1.00 85.44 176 ASN A C 1
ATOM 1412 O O . ASN A 1 176 ? 39.520 -5.038 -45.762 1.00 85.44 176 ASN A O 1
ATOM 1416 N N . PRO A 1 177 ? 41.552 -4.068 -45.787 1.00 78.31 177 PRO A N 1
ATOM 1417 C CA . PRO A 1 177 ? 41.319 -3.435 -47.075 1.00 78.31 177 PRO A CA 1
ATOM 1418 C C . PRO A 1 177 ? 41.091 -4.519 -48.140 1.00 78.31 177 PRO A C 1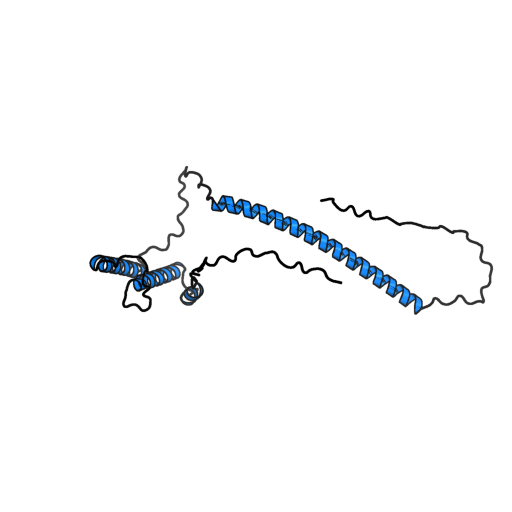
ATOM 1420 O O . PRO A 1 177 ? 41.820 -5.516 -48.157 1.00 78.31 177 PRO A O 1
ATOM 1423 N N . PRO A 1 178 ? 40.102 -4.349 -49.037 1.00 77.81 178 PRO A N 1
ATOM 1424 C CA . PRO A 1 178 ? 39.864 -5.315 -50.097 1.00 77.81 178 PRO A CA 1
ATOM 1425 C C . PRO A 1 178 ? 41.144 -5.502 -50.925 1.00 77.81 178 PRO A C 1
ATOM 1427 O O . PRO A 1 178 ? 41.886 -4.530 -51.128 1.00 77.81 178 PRO A O 1
ATOM 1430 N N . PRO A 1 179 ? 41.426 -6.731 -51.400 1.00 74.00 179 PRO A N 1
ATOM 1431 C CA . PRO A 1 179 ? 42.601 -6.993 -52.215 1.00 74.00 179 PRO A CA 1
ATOM 1432 C C . PRO A 1 179 ? 42.588 -6.034 -53.402 1.00 74.00 179 PRO A C 1
ATOM 1434 O O . PRO A 1 179 ? 41.639 -6.007 -54.188 1.00 74.00 179 PRO A O 1
ATOM 1437 N N . ARG A 1 180 ? 43.628 -5.196 -53.495 1.00 76.62 180 ARG A N 1
ATOM 1438 C CA . ARG A 1 180 ? 43.762 -4.235 -54.592 1.00 76.62 180 ARG A CA 1
ATOM 1439 C C . ARG A 1 180 ? 43.681 -5.016 -55.908 1.00 76.62 180 ARG A C 1
ATOM 1441 O O . ARG A 1 180 ? 44.438 -5.980 -56.057 1.00 76.62 180 ARG A O 1
ATOM 1448 N N . PRO A 1 181 ? 42.809 -4.632 -56.857 1.00 71.81 181 PRO A N 1
ATOM 1449 C CA . PRO A 1 181 ? 42.771 -5.293 -58.151 1.00 71.81 181 PRO A CA 1
ATOM 1450 C C . PRO A 1 181 ? 44.156 -5.171 -58.792 1.00 71.81 181 PRO A C 1
ATOM 1452 O O . PRO A 1 181 ? 44.696 -4.076 -58.955 1.00 71.81 181 PRO A O 1
ATOM 1455 N N . SER A 1 182 ? 44.769 -6.321 -59.076 1.00 68.75 182 SER A N 1
ATOM 1456 C CA . SER A 1 182 ? 46.100 -6.402 -59.673 1.00 68.75 182 SER A CA 1
ATOM 1457 C C . SER A 1 182 ? 46.131 -5.623 -60.989 1.00 68.75 182 SER A C 1
ATOM 1459 O O . SER A 1 182 ? 45.293 -5.828 -61.868 1.00 68.75 182 SER A O 1
ATOM 1461 N N . ALA A 1 183 ? 47.132 -4.754 -61.148 1.00 66.38 183 ALA A N 1
ATOM 1462 C CA . ALA A 1 183 ? 47.298 -3.834 -62.277 1.00 66.38 183 ALA A CA 1
ATOM 1463 C C . ALA A 1 183 ? 47.506 -4.508 -63.657 1.00 66.38 183 ALA A C 1
ATOM 1465 O O . ALA A 1 183 ? 47.784 -3.823 -64.639 1.00 66.38 183 ALA A O 1
ATOM 1466 N N . LYS A 1 184 ? 47.383 -5.839 -63.761 1.00 62.84 184 LYS A N 1
ATOM 1467 C CA . LYS A 1 184 ? 47.602 -6.604 -64.999 1.00 62.84 184 LYS A CA 1
ATOM 1468 C C . LYS A 1 184 ? 46.341 -6.877 -65.830 1.00 62.84 184 LYS A C 1
ATOM 1470 O O . LYS A 1 184 ? 46.469 -7.391 -66.933 1.00 62.84 184 LYS A O 1
ATOM 1475 N N . ALA A 1 185 ? 45.147 -6.496 -65.376 1.00 59.69 185 ALA A N 1
ATOM 1476 C CA . ALA A 1 185 ? 43.904 -6.665 -66.139 1.00 59.69 185 ALA A CA 1
ATOM 1477 C C . ALA A 1 185 ? 43.412 -5.335 -66.743 1.00 59.69 185 ALA A C 1
ATOM 1479 O O . ALA A 1 185 ? 42.316 -4.866 -66.456 1.00 59.69 185 ALA A O 1
ATOM 1480 N N . LYS A 1 186 ? 44.230 -4.690 -67.585 1.00 56.28 186 LYS A N 1
ATOM 1481 C CA . LYS A 1 186 ? 43.815 -3.513 -68.369 1.00 56.28 186 LYS A CA 1
ATOM 1482 C C . LYS A 1 186 ? 43.155 -3.974 -69.673 1.00 56.28 186 LYS A C 1
ATOM 1484 O O . LYS A 1 186 ? 43.708 -3.821 -70.755 1.00 56.28 186 LYS A O 1
ATOM 1489 N N . GLY A 1 187 ? 41.989 -4.604 -69.551 1.00 61.31 187 GLY A N 1
ATOM 1490 C CA . GLY A 1 187 ? 41.157 -5.039 -70.672 1.00 61.31 187 GLY A CA 1
ATOM 1491 C C . GLY A 1 187 ? 39.805 -4.335 -70.634 1.00 61.31 187 GLY A C 1
ATOM 1492 O O . GLY A 1 187 ? 38.994 -4.646 -69.775 1.00 61.31 187 GLY A O 1
ATOM 1493 N N . LYS A 1 188 ? 39.610 -3.373 -71.548 1.00 65.88 188 LYS A N 1
ATOM 1494 C CA . LYS A 1 188 ? 38.340 -2.761 -71.996 1.00 65.88 188 LYS A CA 1
ATOM 1495 C C . LYS A 1 188 ? 37.129 -2.944 -71.057 1.00 65.88 188 LYS A C 1
ATOM 1497 O O . LYS A 1 188 ? 36.381 -3.906 -71.209 1.00 65.88 188 LYS A O 1
ATOM 1502 N N . GLN A 1 189 ? 36.861 -1.970 -70.185 1.00 55.22 189 GLN A N 1
ATOM 1503 C CA . GLN A 1 189 ? 35.522 -1.799 -69.609 1.00 55.22 189 GLN A CA 1
ATOM 1504 C C . GLN A 1 189 ? 34.744 -0.707 -70.345 1.00 55.22 189 GLN A C 1
ATOM 1506 O O . GLN A 1 189 ? 35.278 0.333 -70.725 1.00 55.22 189 GLN A O 1
ATOM 1511 N N . LYS A 1 190 ? 33.476 -1.039 -70.580 1.00 59.50 190 LYS A N 1
ATOM 1512 C CA . LYS A 1 190 ? 32.419 -0.280 -71.242 1.00 59.50 190 LYS A CA 1
ATOM 1513 C C . LYS A 1 190 ? 31.844 0.714 -70.226 1.00 59.50 190 LYS A C 1
ATOM 1515 O O . LYS A 1 190 ? 31.646 0.333 -69.077 1.00 59.50 190 LYS A O 1
ATOM 1520 N N . ALA A 1 191 ? 31.610 1.959 -70.635 1.00 57.91 191 ALA A N 1
ATOM 1521 C CA . ALA A 1 191 ? 30.974 2.968 -69.793 1.00 57.91 191 ALA A CA 1
ATOM 1522 C C . ALA A 1 191 ? 29.545 2.522 -69.437 1.00 57.91 191 ALA A C 1
ATOM 1524 O O . ALA A 1 191 ? 28.753 2.252 -70.340 1.00 57.91 191 ALA A O 1
ATOM 1525 N N . SER A 1 192 ? 29.237 2.415 -68.145 1.00 53.84 192 SER A N 1
ATOM 1526 C CA . SER A 1 192 ? 27.863 2.360 -67.647 1.00 53.84 192 SER A CA 1
ATOM 1527 C C . SER A 1 192 ? 27.576 3.666 -66.923 1.00 53.84 192 SER A C 1
ATOM 1529 O O . SER A 1 192 ? 28.143 3.937 -65.867 1.00 53.84 192 SER A O 1
ATOM 1531 N N . ASP A 1 193 ? 26.732 4.449 -67.575 1.00 61.50 193 ASP A N 1
ATOM 1532 C CA . ASP A 1 193 ? 26.020 5.622 -67.097 1.00 61.50 193 ASP A CA 1
ATOM 1533 C C . ASP A 1 193 ? 24.981 5.170 -66.062 1.00 61.50 193 ASP A C 1
ATOM 1535 O O . ASP A 1 193 ? 24.095 4.384 -66.405 1.00 61.50 193 ASP A O 1
ATOM 1539 N N . ASN A 1 194 ? 25.155 5.550 -64.794 1.00 54.91 194 ASN A N 1
ATOM 1540 C CA . ASN A 1 194 ? 24.078 5.541 -63.802 1.00 54.91 194 ASN A CA 1
ATOM 1541 C C . ASN A 1 194 ? 24.479 6.388 -62.579 1.00 54.91 194 ASN A C 1
ATOM 1543 O O . ASN A 1 194 ? 24.758 5.857 -61.503 1.00 54.91 194 ASN A O 1
ATOM 1547 N N . ASP A 1 195 ? 24.544 7.706 -62.768 1.00 56.19 195 ASP A N 1
ATOM 1548 C CA . ASP A 1 195 ? 24.460 8.662 -61.662 1.00 56.19 195 ASP A CA 1
ATOM 1549 C C . ASP A 1 195 ? 22.973 8.856 -61.329 1.00 56.19 195 ASP A C 1
ATOM 1551 O O . ASP A 1 195 ? 22.248 9.547 -62.045 1.00 56.19 195 ASP A O 1
ATOM 1555 N N . VAL A 1 196 ? 22.505 8.217 -60.255 1.00 58.50 196 VAL A N 1
ATOM 1556 C CA . VAL A 1 196 ? 21.235 8.573 -59.609 1.00 58.50 196 VAL A CA 1
ATOM 1557 C C . VAL A 1 196 ? 21.581 9.182 -58.259 1.00 58.50 196 VAL A C 1
ATOM 1559 O O . VAL A 1 196 ? 21.972 8.493 -57.317 1.00 58.50 196 VAL A O 1
ATOM 1562 N N . ASP A 1 197 ? 21.504 10.506 -58.249 1.00 55.84 197 ASP A N 1
ATOM 1563 C CA . ASP A 1 197 ? 21.600 11.406 -57.109 1.00 55.84 197 ASP A CA 1
ATOM 1564 C C . ASP A 1 197 ? 20.367 11.210 -56.214 1.00 55.84 197 ASP A C 1
ATOM 1566 O O . ASP A 1 197 ? 19.297 11.756 -56.478 1.00 55.84 197 ASP A O 1
ATOM 1570 N N . ASP A 1 198 ? 20.498 10.361 -55.195 1.00 57.34 198 ASP A N 1
ATOM 1571 C CA . ASP A 1 198 ? 19.463 10.130 -54.184 1.00 57.34 198 ASP A CA 1
ATOM 1572 C C . ASP A 1 198 ? 19.703 11.094 -53.007 1.00 57.34 198 ASP A C 1
ATOM 1574 O O . ASP A 1 198 ? 20.194 10.736 -51.933 1.00 57.34 198 ASP A O 1
ATOM 1578 N N . SER A 1 199 ? 19.427 12.377 -53.258 1.00 51.62 199 SER A N 1
ATOM 1579 C CA . SER A 1 199 ? 19.303 13.412 -52.232 1.00 51.62 199 SER A CA 1
ATOM 1580 C C . SER A 1 199 ? 17.898 13.330 -51.633 1.00 51.62 199 SER A C 1
ATOM 1582 O O . SER A 1 199 ? 16.970 14.000 -52.082 1.00 51.62 199 SER A O 1
ATOM 1584 N N . MET A 1 200 ? 17.745 12.476 -50.625 1.00 55.62 200 MET A N 1
ATOM 1585 C CA . MET A 1 200 ? 16.553 12.417 -49.783 1.00 55.62 200 MET A CA 1
ATOM 1586 C C . MET A 1 200 ? 16.921 12.801 -48.344 1.00 55.62 200 MET A C 1
ATOM 1588 O O . MET A 1 200 ? 17.943 12.375 -47.804 1.00 55.62 200 MET A O 1
ATOM 1592 N N . ASP A 1 201 ? 16.030 13.605 -47.766 1.00 52.69 201 ASP A N 1
ATOM 1593 C CA . ASP A 1 201 ? 15.751 13.750 -46.336 1.00 52.69 201 ASP A CA 1
ATOM 1594 C C . ASP A 1 201 ? 16.545 14.793 -45.534 1.00 52.69 201 ASP A C 1
ATOM 1596 O O . ASP A 1 201 ? 17.509 14.515 -44.821 1.00 52.69 201 ASP A O 1
ATOM 1600 N N . ASN A 1 202 ? 16.010 16.018 -45.552 1.00 49.78 202 ASN A N 1
ATOM 1601 C CA . ASN A 1 202 ? 16.012 16.905 -44.388 1.00 49.78 202 ASN A CA 1
ATOM 1602 C C . ASN A 1 202 ? 14.550 17.166 -43.991 1.00 49.78 202 ASN A C 1
ATOM 1604 O O . ASN A 1 202 ? 13.972 18.195 -44.336 1.00 49.78 202 ASN A O 1
ATOM 1608 N N . ASP A 1 203 ? 13.950 16.210 -43.280 1.00 54.66 203 ASP A N 1
ATOM 1609 C CA . ASP A 1 203 ? 12.698 16.439 -42.561 1.00 54.66 203 ASP A CA 1
ATOM 1610 C C . ASP A 1 203 ? 12.993 17.284 -41.316 1.00 54.66 203 ASP A C 1
ATOM 1612 O O . ASP A 1 203 ? 13.441 16.813 -40.268 1.00 54.66 203 ASP A O 1
ATOM 1616 N N . GLU A 1 204 ? 12.764 18.584 -41.470 1.00 57.47 204 GLU A N 1
ATOM 1617 C CA . GLU A 1 204 ? 12.761 19.581 -40.413 1.00 57.47 204 GLU A CA 1
ATOM 1618 C C . GLU A 1 204 ? 11.615 19.279 -39.434 1.00 57.47 204 GLU A C 1
ATOM 1620 O O . GLU A 1 204 ? 10.445 19.591 -39.667 1.00 57.47 204 GLU A O 1
ATOM 1625 N N . VAL A 1 205 ? 11.949 18.627 -38.319 1.00 60.12 205 VAL A N 1
ATOM 1626 C CA . VAL A 1 205 ? 11.011 18.358 -37.225 1.00 60.12 205 VAL A CA 1
ATOM 1627 C C . VAL A 1 205 ? 10.649 19.686 -36.558 1.00 60.12 205 VAL A C 1
ATOM 1629 O O . VAL A 1 205 ? 11.347 20.180 -35.671 1.00 60.12 205 VAL A O 1
ATOM 1632 N N . HIS A 1 206 ? 9.536 20.277 -36.987 1.00 57.09 206 HIS A N 1
ATOM 1633 C CA . HIS A 1 206 ? 8.919 21.424 -36.333 1.00 57.09 206 HIS A CA 1
ATOM 1634 C C . HIS A 1 206 ? 8.463 21.027 -34.918 1.00 57.09 206 HIS A C 1
ATOM 1636 O O . HIS A 1 206 ? 7.394 20.451 -34.715 1.00 57.09 206 HIS A O 1
ATOM 1642 N N . ILE A 1 207 ? 9.281 21.350 -33.914 1.00 58.00 207 ILE A N 1
ATOM 1643 C CA . ILE A 1 207 ? 8.914 21.228 -32.501 1.00 58.00 207 ILE A CA 1
ATOM 1644 C C . ILE A 1 207 ? 7.870 22.309 -32.195 1.00 58.00 207 ILE A C 1
ATOM 1646 O O . ILE A 1 207 ? 8.194 23.480 -31.985 1.00 58.00 207 ILE A O 1
ATOM 1650 N N . PHE A 1 208 ? 6.598 21.918 -32.192 1.00 63.69 208 PHE A N 1
ATOM 1651 C CA . PHE A 1 208 ? 5.489 22.776 -31.791 1.00 63.69 208 PHE A CA 1
ATOM 1652 C C . PHE A 1 208 ? 5.466 22.876 -30.259 1.00 63.69 208 PHE A C 1
ATOM 1654 O O . PHE A 1 208 ? 4.960 21.996 -29.565 1.00 63.69 208 PHE A O 1
ATOM 1661 N N . LEU A 1 209 ? 6.061 23.940 -29.716 1.00 59.94 209 LEU A N 1
ATOM 1662 C CA . LEU A 1 209 ? 5.954 24.256 -28.292 1.00 59.94 209 LEU A CA 1
ATOM 1663 C C . LEU A 1 209 ? 4.535 24.768 -27.982 1.00 59.94 209 LEU A C 1
ATOM 1665 O O . LEU A 1 209 ? 4.093 25.735 -28.611 1.00 59.94 209 LEU A O 1
ATOM 1669 N N . PRO A 1 210 ? 3.823 24.188 -27.000 1.00 65.38 210 PRO A N 1
ATOM 1670 C CA . PRO A 1 210 ? 2.543 24.722 -26.561 1.00 65.38 210 PRO A CA 1
ATOM 1671 C C . PRO A 1 210 ? 2.754 26.082 -25.883 1.00 65.38 210 PRO A C 1
ATOM 1673 O O . PRO A 1 210 ? 3.521 26.211 -24.925 1.00 65.38 210 PRO A O 1
ATOM 1676 N N . ARG A 1 211 ? 2.073 27.114 -26.398 1.00 52.81 211 ARG A N 1
ATOM 1677 C CA . ARG A 1 211 ? 1.990 28.424 -25.742 1.00 52.81 211 ARG A CA 1
ATOM 1678 C C . ARG A 1 211 ? 1.213 28.276 -24.431 1.00 52.81 211 ARG A C 1
ATOM 1680 O O . ARG A 1 211 ? 0.128 27.699 -24.429 1.00 52.81 211 ARG A O 1
ATOM 1687 N N . LYS A 1 212 ? 1.808 28.781 -23.349 1.00 63.38 212 LYS A N 1
ATOM 1688 C CA . LYS A 1 212 ? 1.141 29.029 -22.066 1.00 63.38 212 LYS A CA 1
ATOM 1689 C C . LYS A 1 212 ? 0.231 30.245 -22.165 1.00 63.38 212 LYS A C 1
ATOM 1691 O O . LYS A 1 212 ? 0.591 31.166 -22.934 1.00 63.38 212 LYS A O 1
#

Secondary structure (DSSP, 8-state):
----------------------------HHHHTTTS-TTS-HHHHHHHHHHHHHHHHHHTT-TTSTT----TT-PPPPHHHHHHHHHHHHHHHHHHHTT-S----S-------TTPPPPPPPHHHHHHHHHHHHHHHHHHHHHHHHHHHHHHHHHHHHHHHHHHHHHHHHHHHHHSPPPPPPTT----PPP-----------------PPP-

Organism: Dendrothele bispora (strain CBS 962.96) (NCBI:txid1314807)

Mean predicted aligned error: 20.27 Å

Sequence (212 aa):
MHILDESSFFAVGANPASSLDSTSRRTNSGETEKFMDTNLPEIERLNRLLFWRSYQAAQTFDPSSPSYVPQPDLPPLTAQETETLTKAQEKVLYLLAEKKIDLTSSSTPPRKSSRAPPPKENEQNASNRGYEAAYTEQIHKMEEENRTWSTVSEFYESYIKEQTAKRRAMIEKSKNPPPRPSAKAKGKQKASDNDVDDSMDNDEVHIFLPRK

Radius of gyration: 41.97 Å; Cα contacts (8 Å, |Δi|>4): 39; chains: 1; bounding box: 84×76×121 Å

pLDDT: mean 75.69, std 18.88, range [34.84, 98.75]

Foldseek 3Di:
DDDDDDDDDDDDDDDDDDPPPVPPPVPCPVVLVVPADPPDDPLVSVLVVVLVVLVLVLLCLDPPHPSPDPDDDDDDDDPVRNVVVNVVSVVVNVCSVVVVDDPVPPDPDPDPDPDDDDPDDDPVNVVVVVVVVVVVVVVVVVVVVVVVVVVVVVVVVVVVVVVVVVVVVVVVCVVCPPDDPPPPPPDDDDDDDDDDPPPDDDPDPPPDDDDD

Solvent-accessible surface area (backbone atoms only — not comparable to full-atom values): 14112 Å² total; per-residue (Å²): 136,90,83,83,91,86,91,82,88,84,91,73,85,84,78,82,85,81,84,77,76,71,77,72,75,70,72,65,61,77,62,59,57,77,77,50,67,84,88,49,58,67,64,57,46,49,47,53,50,51,43,54,51,52,51,52,59,52,35,36,75,35,88,88,36,96,65,42,57,87,70,91,87,64,82,79,75,51,77,67,56,48,53,53,48,50,55,51,50,51,50,52,51,50,37,51,73,68,62,70,60,84,74,80,75,85,65,78,74,83,77,87,60,87,81,68,75,78,78,77,81,49,70,66,59,59,51,49,52,53,50,51,53,54,50,52,52,51,50,53,52,51,51,52,51,50,51,53,54,48,53,53,50,52,51,53,52,51,52,51,52,49,54,52,48,54,53,50,53,53,53,51,49,67,76,58,63,74,82,74,80,68,90,81,72,87,68,90,81,79,92,78,90,78,92,78,86,82,89,75,84,85,81,79,79,79,80,80,76,82,82,130